Protein AF-A0A7S4L0L4-F1 (afdb_monomer_lite)

Organism: NCBI:txid180227

InterPro domains:
  IPR001736 Phospholipase D/Transphosphatidylase [PS50035] (100-127)
  IPR001736 Phospholipase D/Transphosphatidylase [SM00155] (100-127)
  IPR015679 Phospholipase D family [PTHR18896] (2-256)
  IPR025202 Cardiolipin synthase-like, phospholipase D-like domain [PF13091] (23-150)

Secondary structure (DSSP, 8-state):
---HHHHHHHHHHHHHHHT----EEEE--SS-SS-TTSHHHHHHHHHHHHHHTSSTTSHHHHHHHHHHHTT-TT--GGGTEEEEEEEEEEE-TTS-EEEEE------EEEETTTEEEEES--SSHHHHSSSSS---EEEEE-SSEEEEEETTEEEEEEHHHHHHHHHHHHHHHT--TT-HHHHHHTTSSSSHHHHHHHHHHHHHHHHHTTTS-HHHHHT--TT-S----S-----GGGTTTGGG--SSEEE--TTTTTTS-SS------------

pLDDT: mean 85.76, std 19.59, range [22.39, 98.69]

Sequence (275 aa):
ENRVAETIVKRVLKAIERKEVFRVYIVLPQHPEGDPYEKPLKLIQHYQFRTLCRGPHSLISKIEKACLASGDPEIKAENYIQLLSLRNWGLLANGSVLVEQIYVHSKMMIIDDTVAIVGSANINDRSLLGDRDSEIAAFIKDDEMVQSVMNSEFYLAGRRIRNLRMQLWEEHLGIHPHDHLLKQIITDPASSETWEYFQYIVQNNEKCYENFKLEDTVVVGYEGYPKLDGKWAPDVGKYEKLAGVVGHLVSYPRGFLEQEDLDRGSLTVITEVFV

Radius of gyration: 21.16 Å; chains: 1; bounding box: 52×56×62 Å

Structure (mmCIF, N/CA/C/O backbone):
data_AF-A0A7S4L0L4-F1
#
_entry.id   AF-A0A7S4L0L4-F1
#
loop_
_atom_site.group_PDB
_atom_site.id
_atom_site.type_symbol
_atom_site.label_atom_id
_atom_site.label_alt_id
_atom_site.label_comp_id
_atom_site.label_asym_id
_atom_site.label_entity_id
_atom_site.label_seq_id
_atom_site.pdbx_PDB_ins_code
_atom_site.Cartn_x
_atom_site.Cartn_y
_atom_site.Cartn_z
_atom_site.occupancy
_atom_site.B_iso_or_equiv
_atom_site.auth_seq_id
_atom_site.auth_comp_id
_atom_site.auth_asym_id
_atom_site.auth_atom_id
_atom_site.pdbx_PDB_model_num
ATOM 1 N N . GLU A 1 1 ? -10.222 17.959 -5.820 1.00 88.88 1 GLU A N 1
ATOM 2 C CA . GLU A 1 1 ? -11.567 18.185 -5.238 1.00 88.88 1 GLU A CA 1
ATOM 3 C C . GLU A 1 1 ? -12.075 16.966 -4.482 1.00 88.88 1 GLU A C 1
ATOM 5 O O . GLU A 1 1 ? -12.642 17.116 -3.401 1.00 88.88 1 GLU A O 1
ATOM 10 N N . ASN A 1 2 ? -11.833 15.760 -5.006 1.00 93.56 2 ASN A N 1
ATOM 11 C CA . ASN A 1 2 ? -12.090 14.519 -4.290 1.00 93.56 2 ASN A CA 1
ATOM 12 C C . ASN A 1 2 ? -11.431 14.528 -2.898 1.00 93.56 2 ASN A C 1
ATOM 14 O O . ASN A 1 2 ? -10.390 15.150 -2.668 1.00 93.56 2 ASN A O 1
ATOM 18 N N . ARG A 1 3 ? -12.052 13.811 -1.960 1.00 95.44 3 ARG A N 1
ATOM 19 C CA . ARG A 1 3 ? -11.707 13.863 -0.533 1.00 95.44 3 ARG A CA 1
ATOM 20 C C . ARG A 1 3 ? -11.089 12.569 -0.016 1.00 95.44 3 ARG A C 1
ATOM 22 O O . ARG A 1 3 ? -11.043 12.366 1.197 1.00 95.44 3 ARG A O 1
ATOM 29 N N . VAL A 1 4 ? -10.636 11.678 -0.900 1.00 95.75 4 VAL A N 1
ATOM 30 C CA . VAL A 1 4 ? -10.135 10.354 -0.496 1.00 95.75 4 VAL A CA 1
ATOM 31 C C . VAL A 1 4 ? -8.895 10.496 0.387 1.00 95.75 4 VAL A C 1
ATOM 33 O O . VAL A 1 4 ? -8.909 10.058 1.536 1.00 95.75 4 VAL A O 1
ATOM 36 N N . ALA A 1 5 ? -7.868 11.210 -0.087 1.00 94.81 5 ALA A N 1
ATOM 37 C CA . ALA A 1 5 ? -6.653 11.459 0.695 1.00 94.81 5 ALA A CA 1
ATOM 38 C C . ALA A 1 5 ? -6.940 12.236 1.996 1.00 94.81 5 ALA A C 1
ATOM 40 O O . ALA A 1 5 ? -6.391 11.915 3.047 1.00 94.81 5 ALA A O 1
ATOM 41 N N . GLU A 1 6 ? -7.844 13.223 1.955 1.00 95.06 6 GLU A N 1
ATOM 42 C CA . GLU A 1 6 ? -8.276 13.967 3.148 1.00 95.06 6 GLU A CA 1
ATOM 43 C C . GLU A 1 6 ? -8.925 13.038 4.189 1.00 95.06 6 GLU A C 1
ATOM 45 O O . GLU A 1 6 ? -8.676 13.174 5.387 1.00 95.06 6 GLU A O 1
ATOM 50 N N . THR A 1 7 ? -9.738 12.080 3.741 1.00 97.62 7 THR A N 1
ATOM 51 C CA . THR A 1 7 ? -10.445 11.127 4.607 1.00 97.62 7 THR A CA 1
ATOM 52 C C . THR A 1 7 ? -9.480 10.130 5.244 1.00 97.62 7 THR A C 1
ATOM 54 O O . THR A 1 7 ? -9.586 9.882 6.446 1.00 97.62 7 THR A O 1
ATOM 57 N N . ILE A 1 8 ? -8.493 9.634 4.487 1.00 97.62 8 ILE A N 1
ATOM 58 C CA . ILE A 1 8 ? -7.414 8.789 5.024 1.00 97.62 8 ILE A CA 1
ATOM 59 C C . ILE A 1 8 ? -6.662 9.543 6.126 1.00 97.62 8 ILE A C 1
ATOM 61 O O . ILE A 1 8 ? -6.551 9.033 7.240 1.00 97.62 8 ILE A O 1
ATOM 65 N N . VAL A 1 9 ? -6.232 10.786 5.863 1.00 97.94 9 VAL A N 1
ATOM 66 C CA . VAL A 1 9 ? -5.554 11.621 6.872 1.00 97.94 9 VAL A CA 1
ATOM 67 C C . VAL A 1 9 ? -6.414 11.762 8.125 1.00 97.94 9 VAL A C 1
ATOM 69 O O . VAL A 1 9 ? -5.936 11.489 9.220 1.00 97.94 9 VAL A O 1
ATOM 72 N N . LYS A 1 10 ? -7.692 12.137 7.987 1.00 98.19 10 LYS A N 1
ATOM 73 C CA . LYS A 1 10 ? -8.599 12.292 9.137 1.00 98.19 10 LYS A CA 1
ATOM 74 C C . LYS A 1 10 ? -8.728 11.011 9.957 1.00 98.19 10 LYS A C 1
ATOM 76 O O . LYS A 1 10 ? -8.744 11.079 11.185 1.00 98.19 10 LYS A O 1
ATOM 81 N N . ARG A 1 11 ? -8.821 9.851 9.301 1.00 98.50 11 ARG A N 1
ATOM 82 C CA . ARG A 1 11 ? -8.937 8.563 9.993 1.00 98.50 11 ARG A CA 1
ATOM 83 C C . ARG A 1 11 ? -7.657 8.198 10.745 1.00 98.50 11 ARG A C 1
ATOM 85 O O . ARG A 1 11 ? -7.769 7.721 11.876 1.00 98.50 11 ARG A O 1
ATOM 92 N N . VAL A 1 12 ? -6.488 8.450 10.152 1.00 98.44 12 VAL A N 1
ATOM 93 C CA . VAL A 1 12 ? -5.187 8.251 10.810 1.00 98.44 12 VAL A CA 1
ATOM 94 C C . VAL A 1 12 ? -5.026 9.208 11.990 1.00 98.44 12 VAL A C 1
ATOM 96 O O . VAL A 1 12 ? -4.659 8.770 13.073 1.00 98.44 12 VAL A O 1
ATOM 99 N N . LEU A 1 13 ? -5.384 10.487 11.837 1.00 98.06 13 LEU A N 1
ATOM 100 C CA . LEU A 1 13 ? -5.282 11.461 12.931 1.00 98.06 13 LEU A CA 1
ATOM 101 C C . LEU A 1 13 ? -6.147 11.059 14.128 1.00 98.06 13 LEU A C 1
ATOM 103 O O . LEU A 1 13 ? -5.711 11.163 15.269 1.00 98.06 13 LEU A O 1
ATOM 107 N N . LYS A 1 14 ? -7.347 10.533 13.864 1.00 98.38 14 LYS A N 1
ATOM 108 C CA . LYS A 1 14 ? -8.223 9.978 14.899 1.00 98.38 14 LYS A CA 1
ATOM 109 C C . LYS A 1 14 ? -7.607 8.759 15.594 1.00 98.38 14 LYS A C 1
ATOM 111 O O . LYS A 1 14 ? -7.812 8.590 16.790 1.00 98.38 14 LYS A O 1
ATOM 116 N N . ALA A 1 15 ? -6.874 7.913 14.867 1.00 98.12 15 ALA A N 1
ATOM 117 C CA . ALA A 1 15 ? -6.160 6.787 15.469 1.00 98.12 15 ALA A CA 1
ATOM 118 C C . ALA A 1 15 ? -5.015 7.270 16.371 1.00 98.12 15 ALA A C 1
ATOM 120 O O . ALA A 1 15 ? -4.908 6.803 17.499 1.00 98.12 15 ALA A O 1
ATOM 121 N N . ILE A 1 16 ? -4.240 8.262 15.913 1.00 97.75 16 ILE A N 1
ATOM 122 C CA . ILE A 1 16 ? -3.170 8.905 16.692 1.00 97.75 16 ILE A CA 1
ATOM 123 C C . ILE A 1 16 ? -3.721 9.500 17.991 1.00 97.75 16 ILE A C 1
ATOM 125 O O . ILE A 1 16 ? -3.216 9.196 19.068 1.00 97.75 16 ILE A O 1
ATOM 129 N N . GLU A 1 17 ? -4.782 10.308 17.903 1.00 96.38 17 GLU A N 1
ATOM 130 C CA . GLU A 1 17 ? -5.417 10.954 19.062 1.00 96.38 17 GLU A CA 1
ATOM 131 C C . GLU A 1 17 ? -5.868 9.933 20.115 1.00 96.38 17 GLU A C 1
ATOM 133 O O . GLU A 1 17 ? -5.761 10.169 21.317 1.00 96.38 17 GLU A O 1
ATOM 138 N N . ARG A 1 18 ? -6.357 8.779 19.659 1.00 96.50 18 ARG A N 1
ATOM 139 C CA . ARG A 1 18 ? -6.893 7.721 20.519 1.00 96.50 18 ARG A CA 1
ATOM 140 C C . ARG A 1 18 ? -5.876 6.650 20.894 1.00 96.50 18 ARG A C 1
ATOM 142 O O . ARG A 1 18 ? -6.238 5.730 21.621 1.00 96.50 18 ARG A O 1
ATOM 149 N N . LYS A 1 19 ? -4.643 6.749 20.391 1.00 94.94 19 LYS A N 1
ATOM 150 C CA . LYS A 1 19 ? -3.614 5.704 20.494 1.00 94.94 19 LYS A CA 1
ATOM 151 C C . LYS A 1 19 ? -4.138 4.322 20.056 1.00 94.94 19 LYS A C 1
ATOM 153 O O . LYS A 1 19 ? -3.834 3.304 20.669 1.00 94.94 19 LYS A O 1
ATOM 158 N N . GLU A 1 20 ? -4.963 4.302 19.008 1.00 95.69 20 GLU A N 1
ATOM 159 C CA . GLU A 1 20 ? -5.509 3.078 18.412 1.00 95.69 20 GLU A CA 1
ATOM 160 C C . GLU A 1 20 ? -4.520 2.499 17.393 1.00 95.69 20 GLU A C 1
ATOM 162 O O . GLU A 1 20 ? -3.948 3.235 16.584 1.00 95.69 20 GLU A O 1
ATOM 167 N N . VAL A 1 21 ? -4.390 1.170 17.354 1.00 97.50 21 VAL A N 1
ATOM 168 C CA . VAL A 1 21 ? -3.693 0.498 16.252 1.00 97.50 21 VAL A CA 1
ATOM 169 C C . VAL A 1 21 ? -4.532 0.642 14.984 1.00 97.50 21 VAL A C 1
ATOM 171 O O . VAL A 1 21 ? -5.658 0.155 14.899 1.00 97.50 21 VAL A O 1
ATOM 174 N N . PHE A 1 22 ? -3.981 1.337 13.993 1.00 98.00 22 PHE A N 1
ATOM 175 C CA . PHE A 1 22 ? -4.610 1.538 12.695 1.00 98.00 22 PHE A CA 1
ATOM 176 C C . PHE A 1 22 ? -3.542 1.517 11.608 1.00 98.00 22 PHE A C 1
ATOM 178 O O . PHE A 1 22 ? -2.565 2.260 11.685 1.00 98.00 22 PHE A O 1
ATOM 185 N N . ARG A 1 23 ? -3.729 0.661 10.603 1.00 98.06 23 ARG A N 1
ATOM 186 C CA . ARG A 1 23 ? -2.742 0.396 9.556 1.00 98.06 23 ARG A CA 1
ATOM 187 C C . ARG A 1 23 ? -3.317 0.742 8.189 1.00 98.06 23 ARG A C 1
ATOM 189 O O . ARG A 1 23 ? -4.425 0.334 7.852 1.00 98.06 23 ARG A O 1
ATOM 196 N N . VAL A 1 24 ? -2.552 1.479 7.392 1.00 98.56 24 VAL A N 1
ATOM 197 C CA . VAL A 1 24 ? -2.888 1.831 6.011 1.00 98.56 24 VAL A CA 1
ATOM 198 C C . VAL A 1 24 ? -1.765 1.357 5.096 1.00 98.56 24 VAL A C 1
ATOM 200 O O . VAL A 1 24 ? -0.628 1.815 5.203 1.00 98.56 24 VAL A O 1
ATOM 203 N N . TYR A 1 25 ? -2.100 0.469 4.167 1.00 98.50 25 TYR A N 1
ATOM 204 C CA . TYR A 1 25 ? -1.199 -0.002 3.120 1.00 98.50 25 TYR A CA 1
ATOM 205 C C . TYR A 1 25 ? -1.625 0.631 1.796 1.00 98.50 25 TYR A C 1
ATOM 207 O O . TYR A 1 25 ? -2.750 0.421 1.344 1.00 98.50 25 TYR A O 1
ATOM 215 N N . ILE A 1 26 ? -0.747 1.420 1.179 1.00 98.31 26 ILE A N 1
ATOM 216 C CA . ILE A 1 26 ? -0.987 2.026 -0.134 1.00 98.31 26 ILE A CA 1
ATOM 217 C C . ILE A 1 26 ? 0.023 1.439 -1.111 1.00 98.31 26 ILE A C 1
ATOM 219 O O . ILE A 1 26 ? 1.212 1.705 -0.978 1.00 98.31 26 ILE A O 1
ATOM 223 N N . VAL A 1 27 ? -0.448 0.669 -2.092 1.00 98.25 27 VAL A N 1
ATOM 224 C CA . VAL A 1 27 ? 0.387 0.104 -3.160 1.00 98.25 27 VAL A CA 1
ATOM 225 C C . VAL A 1 27 ? 0.113 0.867 -4.455 1.00 98.25 27 VAL A C 1
ATOM 227 O O . VAL A 1 27 ? -1.033 0.961 -4.889 1.00 98.25 27 VAL A O 1
ATOM 230 N N . LEU A 1 28 ? 1.156 1.443 -5.047 1.00 96.12 28 LEU A N 1
ATOM 231 C CA . LEU A 1 28 ? 1.089 2.302 -6.233 1.00 96.12 28 LEU A CA 1
ATOM 232 C C . LEU A 1 28 ? 2.154 1.884 -7.252 1.00 96.12 28 LEU A C 1
ATOM 234 O O . LEU A 1 28 ? 3.183 1.331 -6.851 1.00 96.12 28 LEU A O 1
ATOM 238 N N . PRO A 1 29 ? 1.973 2.183 -8.551 1.00 93.44 29 PRO A N 1
ATOM 239 C CA . PRO A 1 29 ? 3.064 2.025 -9.505 1.00 93.44 29 PRO A CA 1
ATOM 240 C C . PRO A 1 29 ? 4.227 2.957 -9.124 1.00 93.44 29 PRO A C 1
ATOM 242 O O . PRO A 1 29 ? 4.005 4.035 -8.559 1.00 93.44 29 PRO A O 1
ATOM 245 N N . GLN A 1 30 ? 5.466 2.550 -9.418 1.00 87.94 30 GLN A N 1
ATOM 246 C CA . GLN A 1 30 ? 6.654 3.353 -9.077 1.00 87.94 30 GLN A CA 1
ATOM 247 C C . GLN A 1 30 ? 6.680 4.669 -9.864 1.00 87.94 30 GLN A C 1
ATOM 249 O O . GLN A 1 30 ? 7.082 5.707 -9.339 1.00 87.94 30 GLN A O 1
ATOM 254 N N . HIS A 1 31 ? 6.197 4.619 -11.104 1.00 86.38 31 HIS A N 1
ATOM 255 C CA . HIS A 1 31 ? 5.901 5.768 -11.949 1.00 86.38 31 HIS A CA 1
ATOM 256 C C . HIS A 1 31 ? 4.687 5.456 -12.845 1.00 86.38 31 HIS A C 1
ATOM 258 O O . HIS A 1 31 ? 4.366 4.280 -13.038 1.00 86.38 31 HIS A O 1
ATOM 264 N N . PRO A 1 32 ? 3.993 6.470 -13.395 1.00 85.81 32 PRO A N 1
ATOM 265 C CA . PRO A 1 32 ? 2.912 6.257 -14.358 1.00 85.81 32 PRO A CA 1
ATOM 266 C C . PRO A 1 32 ? 3.368 5.454 -15.583 1.00 85.81 32 PRO A C 1
ATOM 268 O O . PRO A 1 32 ? 4.553 5.438 -15.902 1.00 85.81 32 PRO A O 1
ATOM 271 N N . GLU A 1 33 ? 2.426 4.814 -16.274 1.00 80.12 33 GLU A N 1
ATOM 272 C CA . GLU A 1 33 ? 2.701 4.083 -17.514 1.00 80.12 33 GLU A CA 1
ATOM 273 C C . GLU A 1 33 ? 3.257 5.023 -18.595 1.00 80.12 33 GLU A C 1
ATOM 275 O O . GLU A 1 33 ? 2.747 6.132 -18.771 1.00 80.12 33 GLU A O 1
ATOM 280 N N . GLY A 1 34 ? 4.286 4.562 -19.310 1.00 79.19 34 GLY A N 1
ATOM 281 C CA . GLY A 1 34 ? 5.033 5.329 -20.311 1.00 79.19 34 GLY A CA 1
ATOM 282 C C . GLY A 1 34 ? 6.360 5.881 -19.780 1.00 79.19 34 GLY A C 1
ATOM 283 O O . GLY A 1 34 ? 6.791 5.527 -18.683 1.00 79.19 34 GLY A O 1
ATOM 284 N N . ASP A 1 35 ? 7.019 6.730 -20.574 1.00 76.38 35 ASP A N 1
ATOM 285 C CA . ASP A 1 35 ? 8.291 7.358 -20.202 1.00 76.38 35 ASP A CA 1
ATOM 286 C C . ASP A 1 35 ? 8.056 8.474 -19.152 1.00 76.38 35 ASP A C 1
ATOM 288 O O . ASP A 1 35 ? 7.535 9.545 -19.478 1.00 76.38 35 ASP A O 1
ATOM 292 N N . PRO A 1 36 ? 8.441 8.281 -17.875 1.00 72.81 36 PRO A N 1
ATOM 293 C CA . PRO A 1 36 ? 8.207 9.236 -16.799 1.00 72.81 36 PRO A CA 1
ATOM 294 C C . PRO A 1 36 ? 8.954 10.566 -16.963 1.00 72.81 36 PRO A C 1
ATOM 296 O O . PRO A 1 36 ? 8.688 11.491 -16.186 1.00 72.81 36 PRO A O 1
ATOM 299 N N . TYR A 1 37 ? 9.859 10.696 -17.937 1.00 77.69 37 TYR A N 1
ATOM 300 C CA . TYR A 1 37 ? 10.493 11.965 -18.283 1.00 77.69 37 TYR A CA 1
ATOM 301 C C . TYR A 1 37 ? 9.658 12.803 -19.264 1.00 77.69 37 TYR A C 1
ATOM 303 O O . TYR A 1 37 ? 9.909 14.008 -19.403 1.00 77.69 37 TYR A O 1
ATOM 311 N N . GLU A 1 38 ? 8.627 12.231 -19.890 1.00 79.06 38 GLU A N 1
ATOM 312 C CA . GLU A 1 38 ? 7.709 12.970 -20.752 1.00 79.06 38 GLU A CA 1
ATOM 313 C C . GLU A 1 38 ? 6.836 13.956 -19.966 1.00 79.06 38 GLU A C 1
ATOM 315 O O . GLU A 1 38 ? 6.392 13.711 -18.840 1.00 79.06 38 GLU A O 1
ATOM 320 N N . LYS A 1 39 ? 6.530 15.099 -20.592 1.00 80.69 39 LYS A N 1
ATOM 321 C CA . LYS A 1 39 ? 5.799 16.205 -19.948 1.00 80.69 39 LYS A CA 1
ATOM 322 C C . LYS A 1 39 ? 4.452 15.792 -19.327 1.00 80.69 39 LYS A C 1
ATOM 324 O O . LYS A 1 39 ? 4.213 16.181 -18.182 1.00 80.69 39 LYS A O 1
ATOM 329 N N . PRO A 1 40 ? 3.565 15.033 -20.006 1.00 83.94 40 PRO A N 1
ATOM 330 C CA . PRO A 1 40 ? 2.279 14.656 -19.415 1.00 83.94 40 PRO A CA 1
ATOM 331 C C . PRO A 1 40 ? 2.453 13.781 -18.167 1.00 83.94 40 PRO A C 1
ATOM 333 O O . PRO A 1 40 ? 1.708 13.917 -17.196 1.00 83.94 40 PRO A O 1
ATOM 336 N N . LEU A 1 41 ? 3.475 12.924 -18.166 1.00 83.94 41 LEU A N 1
ATOM 337 C CA . LEU A 1 41 ? 3.757 11.983 -17.086 1.00 83.94 41 LEU A CA 1
ATOM 338 C C . LEU A 1 41 ? 4.442 12.684 -15.910 1.00 83.94 41 LEU A C 1
ATOM 340 O O . LEU A 1 41 ? 4.132 12.370 -14.759 1.00 83.94 41 LEU A O 1
ATOM 344 N N . LYS A 1 42 ? 5.277 13.703 -16.159 1.00 83.56 42 LYS A N 1
ATOM 345 C CA . LYS A 1 42 ? 5.776 14.612 -15.110 1.00 83.56 42 LYS A CA 1
ATOM 346 C C . LYS A 1 42 ? 4.631 15.318 -14.376 1.00 83.56 42 LYS A C 1
ATOM 348 O O . LYS A 1 42 ? 4.660 15.388 -13.150 1.00 83.56 42 LYS A O 1
ATOM 353 N N . LEU A 1 43 ? 3.585 15.758 -15.083 1.00 88.12 43 LEU A N 1
ATOM 354 C CA . LEU A 1 43 ? 2.428 16.407 -14.453 1.00 88.12 43 LEU A CA 1
ATOM 355 C C . LEU A 1 43 ? 1.600 15.437 -13.590 1.00 88.12 43 LEU A C 1
ATOM 357 O O . LEU A 1 43 ? 1.168 15.793 -12.492 1.00 88.12 43 LEU A O 1
ATOM 361 N N . ILE A 1 44 ? 1.397 14.195 -14.042 1.00 88.62 44 ILE A N 1
ATOM 362 C CA . ILE A 1 44 ? 0.738 13.160 -13.224 1.00 88.62 44 ILE A CA 1
ATOM 363 C C . ILE A 1 44 ? 1.557 12.905 -11.952 1.00 88.62 44 ILE A C 1
ATOM 365 O O . ILE A 1 44 ? 1.010 12.923 -10.845 1.00 88.62 44 ILE A O 1
ATOM 369 N N . GLN A 1 45 ? 2.875 12.751 -12.098 1.00 87.56 45 GLN A N 1
ATOM 370 C CA . GLN A 1 45 ? 3.792 12.579 -10.973 1.00 87.56 45 GLN A CA 1
ATOM 371 C C . GLN A 1 45 ? 3.780 13.781 -10.023 1.00 87.56 45 GLN A C 1
ATOM 373 O O . GLN A 1 45 ? 3.765 13.577 -8.811 1.00 87.56 45 GLN A O 1
ATOM 378 N N . HIS A 1 46 ? 3.707 15.018 -10.532 1.00 90.06 46 HIS A N 1
ATOM 379 C CA . HIS A 1 46 ? 3.565 16.221 -9.707 1.00 90.06 46 HIS A CA 1
ATOM 380 C C . HIS A 1 46 ? 2.386 16.088 -8.737 1.00 90.06 46 HIS A C 1
ATOM 382 O O . HIS A 1 46 ? 2.557 16.229 -7.523 1.00 90.06 46 HIS A O 1
ATOM 388 N N . TYR A 1 47 ? 1.191 15.779 -9.249 1.00 92.56 47 TYR A N 1
ATOM 389 C CA . TYR A 1 47 ? -0.004 15.653 -8.413 1.00 92.56 47 TYR A CA 1
ATOM 390 C C . TYR A 1 47 ? 0.046 14.434 -7.488 1.00 92.56 47 TYR A C 1
ATOM 392 O O . TYR A 1 47 ? -0.392 14.532 -6.337 1.00 92.56 47 TYR A O 1
ATOM 400 N N . GLN A 1 48 ? 0.610 13.314 -7.946 1.00 92.38 48 GLN A N 1
ATOM 401 C CA . GLN A 1 48 ? 0.802 12.116 -7.129 1.00 92.38 48 GLN A CA 1
ATOM 402 C C . GLN A 1 48 ? 1.725 12.407 -5.938 1.00 92.38 48 GLN A C 1
ATOM 404 O O . GLN A 1 48 ? 1.333 12.207 -4.785 1.00 92.38 48 GLN A O 1
ATOM 409 N N . PHE A 1 49 ? 2.905 12.984 -6.182 1.00 92.31 49 PHE A N 1
ATOM 410 C CA . PHE A 1 49 ? 3.834 13.357 -5.121 1.00 92.31 49 PHE A CA 1
ATOM 411 C C . PHE A 1 49 ? 3.259 14.431 -4.200 1.00 92.31 49 PHE A C 1
ATOM 413 O O . PHE A 1 49 ? 3.346 14.281 -2.984 1.00 92.31 49 PHE A O 1
ATOM 420 N N . ARG A 1 50 ? 2.617 15.474 -4.739 1.00 93.56 50 ARG A N 1
ATOM 421 C CA . ARG A 1 50 ? 1.975 16.532 -3.939 1.00 93.56 50 ARG A CA 1
ATOM 422 C C . ARG A 1 50 ? 0.882 15.989 -3.017 1.00 93.56 50 ARG A C 1
ATOM 424 O O . ARG A 1 50 ? 0.706 16.482 -1.904 1.00 93.56 50 ARG A O 1
ATOM 431 N N . THR A 1 51 ? 0.146 14.975 -3.468 1.00 94.56 51 THR A N 1
ATOM 432 C CA . THR A 1 51 ? -0.895 14.323 -2.664 1.00 94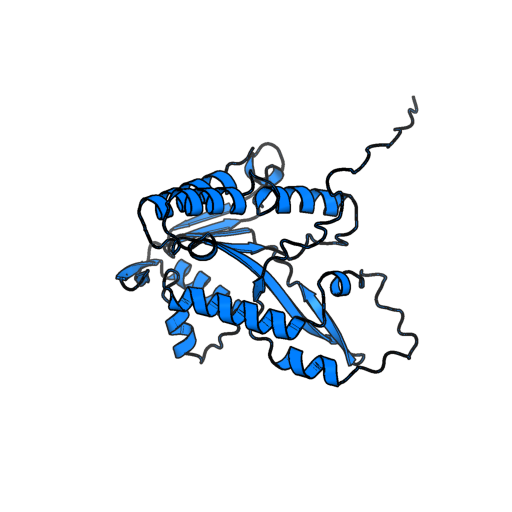.56 51 THR A CA 1
ATOM 433 C C . THR A 1 51 ? -0.284 13.458 -1.568 1.00 94.56 51 THR A C 1
ATOM 435 O O . THR A 1 51 ? -0.743 13.509 -0.428 1.00 94.56 51 THR A O 1
ATOM 438 N N . LEU A 1 52 ? 0.754 12.683 -1.889 1.00 94.06 52 LEU A N 1
ATOM 439 C CA . LEU A 1 52 ? 1.308 11.673 -0.989 1.00 94.06 52 LEU A CA 1
ATOM 440 C C . LEU A 1 52 ? 2.349 12.238 -0.023 1.00 94.06 52 LEU A C 1
ATOM 442 O O . LEU A 1 52 ? 2.167 12.109 1.183 1.00 94.06 52 LEU A O 1
ATOM 446 N N . CYS A 1 53 ? 3.420 12.861 -0.523 1.00 91.12 53 CYS A N 1
ATOM 447 C CA . CYS A 1 53 ? 4.623 13.118 0.279 1.00 91.12 53 CYS A CA 1
ATOM 448 C C . CYS A 1 53 ? 5.362 14.445 0.030 1.00 91.12 53 CYS A C 1
ATOM 450 O O . CYS A 1 53 ? 6.302 14.733 0.763 1.00 91.12 53 CYS A O 1
ATOM 452 N N . ARG A 1 54 ? 4.989 15.259 -0.968 1.00 90.69 54 ARG A N 1
ATOM 453 C CA . ARG A 1 54 ? 5.663 1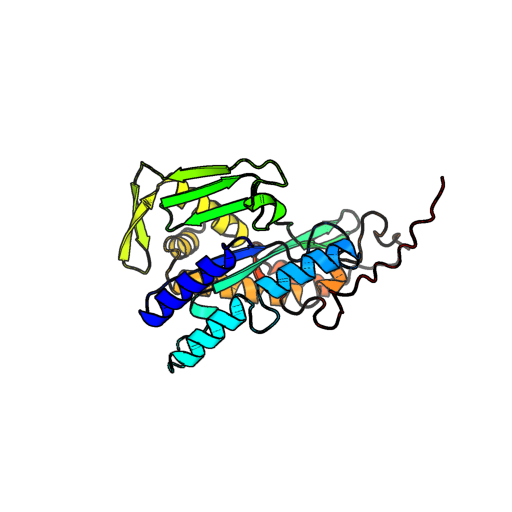6.535 -1.269 1.00 90.69 54 ARG A CA 1
ATOM 454 C C . ARG A 1 54 ? 4.838 17.738 -0.839 1.00 90.69 54 ARG A C 1
ATOM 456 O O . ARG A 1 54 ? 3.718 17.954 -1.298 1.00 90.69 54 ARG A O 1
ATOM 463 N N . GLY A 1 55 ? 5.452 18.565 -0.002 1.00 91.69 55 GLY A N 1
ATOM 464 C CA . GLY A 1 55 ? 4.871 19.801 0.503 1.00 91.69 55 GLY A CA 1
ATOM 465 C C . GLY A 1 55 ? 3.998 19.612 1.751 1.00 91.69 55 GLY A C 1
ATOM 466 O O . GLY A 1 55 ? 3.543 18.509 2.060 1.00 91.69 55 GLY A O 1
ATOM 467 N N . PRO A 1 56 ? 3.708 20.713 2.465 1.00 94.06 56 PRO A N 1
ATOM 468 C CA . PRO A 1 56 ? 3.124 20.685 3.811 1.00 94.06 56 PRO A CA 1
ATOM 469 C C . PRO A 1 56 ? 1.672 20.189 3.857 1.00 94.06 56 PRO A C 1
ATOM 471 O O . PRO A 1 56 ? 1.137 19.910 4.928 1.00 94.06 56 PRO A O 1
ATOM 474 N N . HIS A 1 57 ? 1.009 20.109 2.702 1.00 92.94 57 HIS A N 1
ATOM 475 C CA . HIS A 1 57 ? -0.373 19.649 2.588 1.00 92.94 57 HIS A CA 1
ATOM 476 C C . HIS A 1 57 ? -0.500 18.191 2.142 1.00 92.94 57 HIS A C 1
ATOM 478 O O . HIS A 1 57 ? -1.636 17.707 2.041 1.00 92.94 57 HIS A O 1
ATOM 484 N N . SER A 1 58 ? 0.627 17.522 1.891 1.00 95.38 58 SER A N 1
ATOM 485 C CA . SER A 1 58 ? 0.658 16.111 1.532 1.00 95.38 58 SER A CA 1
ATOM 486 C C . SER A 1 58 ? 0.123 15.237 2.666 1.00 95.38 58 SER A C 1
ATOM 488 O O . SER A 1 58 ? 0.070 15.646 3.832 1.00 95.38 58 SER A O 1
ATOM 490 N N . LEU A 1 59 ? -0.313 14.034 2.310 1.00 95.88 59 LEU A N 1
ATOM 491 C CA . LEU A 1 59 ? -0.831 13.046 3.242 1.00 95.88 59 LEU A CA 1
ATOM 492 C C . LEU A 1 59 ? 0.193 12.744 4.344 1.00 95.88 59 LEU A C 1
ATOM 494 O O . LEU A 1 59 ? -0.148 12.840 5.523 1.00 95.88 59 LEU A O 1
ATOM 498 N N . ILE A 1 60 ? 1.441 12.448 3.967 1.00 96.56 60 ILE A N 1
ATOM 499 C CA . ILE A 1 60 ? 2.516 12.110 4.906 1.00 96.56 60 ILE A CA 1
ATOM 500 C C . ILE A 1 60 ? 2.843 13.303 5.806 1.00 96.56 60 ILE A C 1
ATOM 502 O O . ILE A 1 60 ? 2.794 13.154 7.023 1.00 96.56 60 ILE A O 1
ATOM 506 N N . SER A 1 61 ? 3.041 14.506 5.253 1.00 96.94 61 SER A N 1
ATOM 507 C CA . SER A 1 61 ? 3.381 15.684 6.069 1.00 96.94 61 SER A CA 1
ATOM 508 C C . SER A 1 61 ? 2.290 16.046 7.084 1.00 96.94 61 SER A C 1
ATOM 510 O O . SER A 1 61 ? 2.588 16.506 8.186 1.00 96.94 61 SER A O 1
ATOM 512 N N . LYS A 1 62 ? 1.010 15.834 6.747 1.00 98.06 62 LYS A N 1
ATOM 513 C CA . LYS A 1 62 ? -0.100 16.046 7.691 1.00 98.06 62 LYS A CA 1
ATOM 514 C C . LYS A 1 62 ? -0.093 15.027 8.831 1.00 98.06 62 LYS A C 1
ATOM 516 O O . LYS A 1 62 ? -0.363 15.414 9.967 1.00 98.06 62 LYS A O 1
ATOM 521 N N . ILE A 1 63 ? 0.202 13.761 8.534 1.00 98.00 63 ILE A N 1
ATOM 522 C CA . ILE A 1 63 ? 0.307 12.699 9.542 1.00 98.00 63 ILE A CA 1
ATOM 523 C C . ILE A 1 63 ? 1.524 12.951 10.438 1.00 98.00 63 ILE A C 1
ATOM 525 O O . ILE A 1 63 ? 1.365 13.008 11.651 1.00 98.00 63 ILE A O 1
ATOM 529 N N . GLU A 1 64 ? 2.700 13.219 9.865 1.00 97.56 64 GLU A N 1
ATOM 530 C CA . GLU A 1 64 ? 3.928 13.542 10.610 1.00 97.56 64 GLU A CA 1
ATOM 531 C C . GLU A 1 64 ? 3.734 14.737 11.551 1.00 97.56 64 GLU A C 1
ATOM 533 O O . GLU A 1 64 ? 4.142 14.696 12.712 1.00 97.56 64 GLU A O 1
ATOM 538 N N . LYS A 1 65 ? 3.042 15.789 11.091 1.00 97.50 65 LYS A N 1
ATOM 539 C CA . LYS A 1 65 ? 2.714 16.945 11.935 1.00 97.50 65 LYS A CA 1
ATOM 540 C C . LYS A 1 65 ? 1.823 16.565 13.122 1.00 97.50 65 LYS A C 1
ATOM 542 O O . LYS A 1 65 ? 2.014 17.104 14.209 1.00 97.50 65 LYS A O 1
ATOM 547 N N . ALA A 1 66 ? 0.851 15.676 12.926 1.00 97.06 66 ALA A N 1
ATOM 548 C CA . ALA A 1 66 ? -0.024 15.207 13.998 1.00 97.06 66 ALA A CA 1
ATOM 549 C C . ALA A 1 66 ? 0.716 14.294 14.988 1.00 97.06 66 ALA A C 1
ATOM 551 O O . ALA A 1 66 ? 0.545 14.446 16.194 1.00 97.06 66 ALA A O 1
ATOM 552 N N . CYS A 1 67 ? 1.582 13.410 14.485 1.00 97.12 67 CYS A N 1
ATOM 553 C CA . CYS A 1 67 ? 2.501 12.609 15.290 1.00 97.12 67 CYS A CA 1
ATOM 554 C C . CYS A 1 67 ? 3.376 13.509 16.174 1.00 97.12 67 CYS A C 1
ATOM 556 O O . CYS A 1 67 ? 3.381 13.351 17.391 1.00 97.12 67 CYS A O 1
ATOM 558 N N . LEU A 1 68 ? 4.013 14.536 15.598 1.00 96.31 68 LEU A N 1
ATOM 559 C CA . LEU A 1 68 ? 4.819 15.499 16.355 1.00 96.31 68 LEU A CA 1
ATOM 560 C C . LEU A 1 68 ? 3.990 16.260 17.403 1.00 96.31 68 LEU A C 1
ATOM 562 O O . LEU A 1 68 ? 4.439 16.454 18.529 1.00 96.31 68 LEU A O 1
ATOM 566 N N . ALA A 1 69 ? 2.768 16.668 17.050 1.00 96.56 69 ALA A N 1
ATOM 567 C CA . ALA A 1 69 ? 1.864 17.369 17.960 1.00 96.56 69 ALA A CA 1
ATOM 568 C C . ALA A 1 69 ? 1.359 16.495 19.122 1.00 96.56 69 ALA A C 1
ATOM 570 O O . ALA A 1 69 ? 0.924 17.043 20.132 1.00 96.56 69 ALA A O 1
ATOM 571 N N . SER A 1 70 ? 1.429 15.163 19.006 1.00 95.44 70 SER A N 1
ATOM 572 C CA . SER A 1 70 ? 1.080 14.249 20.101 1.00 95.44 70 SER A CA 1
ATOM 573 C C . SER A 1 70 ? 2.064 14.320 21.278 1.00 95.44 70 SER A C 1
ATOM 575 O O . SER A 1 70 ? 1.702 13.959 22.395 1.00 95.44 70 SER A O 1
ATOM 577 N N . GLY A 1 71 ? 3.296 14.793 21.038 1.00 94.56 71 GLY A N 1
ATOM 578 C CA . GLY A 1 71 ? 4.369 14.854 22.035 1.00 94.56 71 GLY A CA 1
ATOM 579 C C . GLY A 1 71 ? 4.978 13.496 22.407 1.00 94.56 71 GLY A C 1
ATOM 580 O O . GLY A 1 71 ? 5.871 13.450 23.249 1.00 94.56 71 GLY A O 1
ATOM 581 N N . ASP A 1 72 ? 4.516 12.409 21.790 1.00 94.62 72 ASP A N 1
ATOM 582 C CA . ASP A 1 72 ? 4.954 11.042 22.057 1.00 94.62 72 ASP A CA 1
ATOM 583 C C . ASP A 1 72 ? 5.983 10.603 20.992 1.00 94.62 72 ASP A C 1
ATOM 585 O O . ASP A 1 72 ? 5.628 10.491 19.816 1.00 94.62 72 ASP A O 1
ATOM 589 N N . PRO A 1 73 ? 7.264 10.380 21.350 1.00 93.62 73 PRO A N 1
ATOM 590 C CA . PRO A 1 73 ? 8.312 10.044 20.383 1.00 93.62 73 PRO A CA 1
ATOM 591 C C . PRO A 1 73 ? 8.143 8.652 19.753 1.00 93.62 73 PRO A C 1
ATOM 593 O O . PRO A 1 73 ? 8.801 8.356 18.750 1.00 93.62 73 PRO A O 1
ATOM 596 N N . GLU A 1 74 ? 7.290 7.799 20.328 1.00 93.75 74 GLU A N 1
ATOM 597 C CA . GLU A 1 74 ? 6.972 6.473 19.789 1.00 93.75 74 GLU A CA 1
ATOM 598 C C . GLU A 1 74 ? 5.897 6.534 18.696 1.00 93.75 74 GLU A C 1
ATOM 600 O O . GLU A 1 74 ? 5.802 5.628 17.867 1.00 93.75 74 GLU A O 1
ATOM 605 N N . ILE A 1 75 ? 5.112 7.615 18.647 1.00 94.81 75 ILE A N 1
ATOM 606 C CA . ILE A 1 75 ? 4.080 7.828 17.633 1.00 94.81 75 ILE A CA 1
ATOM 607 C C . ILE A 1 75 ? 4.718 8.498 16.420 1.00 94.81 75 ILE A C 1
ATOM 609 O O . ILE A 1 75 ? 4.947 9.707 16.404 1.00 94.81 75 ILE A O 1
ATOM 613 N N . LYS A 1 76 ? 4.950 7.721 15.363 1.00 96.06 76 LYS A N 1
ATOM 614 C CA . LYS A 1 76 ? 5.492 8.216 14.094 1.00 96.06 76 LYS A CA 1
ATOM 615 C C . LYS A 1 76 ? 4.591 7.837 12.923 1.00 96.06 76 LYS A C 1
ATOM 617 O O . LYS A 1 76 ? 3.727 6.967 13.036 1.00 96.06 76 LYS A O 1
ATOM 622 N N . ALA A 1 77 ? 4.754 8.510 11.786 1.00 95.56 77 ALA A N 1
ATOM 623 C CA . ALA A 1 77 ? 3.887 8.294 10.627 1.00 95.56 77 ALA A CA 1
ATOM 624 C C . ALA A 1 77 ? 4.005 6.857 10.087 1.00 95.56 77 ALA A C 1
ATOM 626 O O . ALA A 1 77 ? 2.999 6.249 9.716 1.00 95.56 77 ALA A O 1
ATOM 627 N N . GLU A 1 78 ? 5.209 6.285 10.135 1.00 94.62 78 GLU A N 1
ATOM 628 C CA . GLU A 1 78 ? 5.513 4.902 9.759 1.00 94.62 78 GLU A CA 1
ATOM 629 C C . GLU A 1 78 ? 4.836 3.843 10.641 1.00 94.62 78 GLU A C 1
ATOM 631 O O . GLU A 1 78 ? 4.823 2.671 10.268 1.00 94.62 78 GLU A O 1
ATOM 636 N N . ASN A 1 79 ? 4.249 4.216 11.786 1.00 94.88 79 ASN A N 1
ATOM 637 C CA . ASN A 1 79 ? 3.402 3.314 12.567 1.00 94.88 79 ASN A CA 1
ATOM 638 C C . ASN A 1 79 ? 1.993 3.180 11.962 1.00 94.88 79 ASN A C 1
ATOM 640 O O . ASN A 1 79 ? 1.309 2.203 12.245 1.00 94.88 79 ASN A O 1
ATOM 644 N N . TYR A 1 80 ? 1.540 4.122 11.132 1.00 97.62 80 TYR A N 1
ATOM 645 C CA . TYR A 1 80 ? 0.154 4.148 10.646 1.00 97.62 80 TYR A CA 1
ATOM 646 C C . TYR A 1 80 ? 0.032 3.913 9.149 1.00 97.62 80 TYR A C 1
ATOM 648 O O . TYR A 1 80 ? -1.000 3.420 8.695 1.00 97.62 80 TYR A O 1
ATOM 656 N N . ILE A 1 81 ? 1.046 4.285 8.366 1.00 97.12 81 ILE A N 1
ATOM 657 C CA . ILE A 1 81 ? 0.961 4.218 6.912 1.00 97.12 81 ILE A CA 1
ATOM 658 C C . ILE A 1 81 ? 2.255 3.750 6.251 1.00 97.12 81 ILE A C 1
ATOM 660 O O . ILE A 1 81 ? 3.344 4.210 6.587 1.00 97.12 81 ILE A O 1
ATOM 664 N N . GLN A 1 82 ? 2.108 2.871 5.260 1.00 95.88 82 GLN A N 1
ATOM 665 C CA . GLN A 1 82 ? 3.171 2.456 4.349 1.00 95.88 82 GLN A CA 1
ATOM 666 C C . GLN A 1 82 ? 2.790 2.810 2.911 1.00 95.88 82 GLN A C 1
ATOM 668 O O . GLN A 1 82 ? 1.706 2.458 2.438 1.00 95.88 82 GLN A O 1
ATOM 673 N N . LEU A 1 83 ? 3.695 3.511 2.223 1.00 96.62 83 LEU A N 1
ATOM 674 C CA . LEU A 1 83 ? 3.626 3.732 0.781 1.00 96.62 83 LEU A CA 1
ATOM 675 C C . LEU A 1 83 ? 4.547 2.718 0.104 1.00 96.62 83 LEU A C 1
ATOM 677 O O . LEU A 1 83 ? 5.755 2.718 0.338 1.00 96.62 83 LEU A O 1
ATOM 681 N N . LEU A 1 84 ? 3.964 1.861 -0.718 1.00 97.69 84 LEU A N 1
ATOM 682 C CA . LEU A 1 84 ? 4.590 0.688 -1.305 1.00 97.69 84 LEU A CA 1
ATOM 683 C C . LEU A 1 84 ? 4.443 0.729 -2.826 1.00 97.69 84 LEU A C 1
ATOM 685 O O . LEU A 1 84 ? 3.518 1.336 -3.373 1.00 97.69 84 LEU A O 1
ATOM 689 N N . SER A 1 85 ? 5.332 0.021 -3.500 1.00 97.06 85 SER A N 1
ATOM 690 C CA . SER A 1 85 ? 5.258 -0.262 -4.927 1.00 97.06 85 SER A CA 1
ATOM 691 C C . SER A 1 85 ? 5.676 -1.699 -5.200 1.00 97.06 85 SER A C 1
ATOM 693 O O . SER A 1 85 ? 6.139 -2.398 -4.298 1.00 97.06 85 SER A O 1
ATOM 695 N N . LEU A 1 86 ? 5.498 -2.141 -6.443 1.00 96.88 86 LEU A N 1
ATOM 696 C CA . LEU A 1 86 ? 5.862 -3.483 -6.875 1.00 96.88 86 LEU A CA 1
ATOM 697 C C . LEU A 1 86 ? 6.961 -3.429 -7.936 1.00 96.88 86 LEU A C 1
ATOM 699 O O . LEU A 1 86 ? 6.913 -2.599 -8.845 1.00 96.88 86 LEU A O 1
ATOM 703 N N . ARG A 1 87 ? 7.934 -4.332 -7.833 1.00 93.50 87 ARG A N 1
ATOM 704 C CA . ARG A 1 87 ? 9.043 -4.470 -8.779 1.00 93.50 87 ARG A CA 1
ATOM 705 C C . ARG A 1 87 ? 9.429 -5.931 -8.939 1.00 93.50 87 ARG A C 1
ATOM 707 O O . ARG A 1 87 ? 9.358 -6.704 -7.985 1.00 93.50 87 ARG A O 1
ATOM 714 N N . ASN A 1 88 ? 9.863 -6.295 -10.136 1.00 92.06 88 ASN A N 1
ATOM 715 C CA . ASN A 1 88 ? 10.363 -7.627 -10.431 1.00 92.06 88 ASN A CA 1
ATOM 716 C C . ASN A 1 88 ? 11.627 -7.568 -11.288 1.00 92.06 88 ASN A C 1
ATOM 718 O O . ASN A 1 88 ? 12.010 -6.519 -11.808 1.00 92.06 88 ASN A O 1
ATOM 722 N N . TRP A 1 89 ? 12.266 -8.719 -11.446 1.00 89.56 89 TRP A N 1
ATOM 723 C CA . TRP A 1 89 ? 13.395 -8.894 -12.336 1.00 89.56 89 TRP A CA 1
ATOM 724 C C . TRP A 1 89 ? 13.319 -10.234 -13.066 1.00 89.56 89 TRP A C 1
ATOM 726 O O . TRP A 1 89 ? 12.613 -11.155 -12.658 1.00 89.56 89 TRP A O 1
ATOM 736 N N . GLY A 1 90 ? 14.057 -10.345 -14.163 1.00 83.94 90 GLY A N 1
ATOM 737 C CA . GLY A 1 90 ? 14.146 -11.569 -14.941 1.00 83.94 90 GLY A CA 1
ATOM 738 C C . GLY A 1 90 ? 15.305 -11.550 -15.926 1.00 83.94 90 GLY A C 1
ATOM 739 O O . GLY A 1 90 ? 15.909 -10.513 -16.197 1.00 83.94 90 GLY A O 1
ATOM 740 N N . LEU A 1 91 ? 15.612 -12.725 -16.468 1.00 78.75 91 LEU A N 1
ATOM 741 C CA . LEU A 1 91 ? 16.594 -12.901 -17.532 1.00 78.75 91 LEU A CA 1
ATOM 742 C C . LEU A 1 91 ? 15.880 -12.915 -18.883 1.00 78.75 91 LEU A C 1
ATOM 744 O O . LEU A 1 91 ? 14.954 -13.695 -19.102 1.00 78.75 91 LEU A O 1
ATOM 748 N N . LEU A 1 92 ? 16.331 -12.067 -19.800 1.00 76.94 92 LEU A N 1
ATOM 749 C CA . LEU A 1 92 ? 15.904 -12.090 -21.193 1.00 76.94 92 LEU A CA 1
ATOM 750 C C . LEU A 1 92 ? 16.646 -13.197 -21.960 1.00 76.94 92 LEU A C 1
ATOM 752 O O . LEU A 1 92 ? 17.697 -13.680 -21.538 1.00 76.94 92 LEU A O 1
ATOM 756 N N . ALA A 1 93 ? 16.122 -13.586 -23.126 1.00 75.88 93 ALA A N 1
ATOM 757 C CA . ALA A 1 93 ? 16.676 -14.681 -23.934 1.00 75.88 93 ALA A CA 1
ATOM 758 C C . ALA A 1 93 ? 18.132 -14.452 -24.392 1.00 75.88 93 ALA A C 1
ATOM 760 O O . ALA A 1 93 ? 18.867 -15.402 -24.641 1.00 75.88 93 ALA A O 1
ATOM 761 N N . ASN A 1 94 ? 18.555 -13.192 -24.488 1.00 72.06 94 ASN A N 1
ATOM 762 C CA . ASN A 1 94 ? 19.929 -12.785 -24.799 1.00 72.06 94 ASN A CA 1
ATOM 763 C C . ASN A 1 94 ? 20.872 -12.823 -23.573 1.00 72.06 94 ASN A C 1
ATOM 765 O O . ASN A 1 94 ? 22.025 -12.416 -23.691 1.00 72.06 94 ASN A O 1
ATOM 769 N N . GLY A 1 95 ? 20.389 -13.250 -22.403 1.00 67.81 95 GLY A N 1
ATOM 770 C CA . GLY A 1 95 ? 21.144 -13.295 -21.151 1.00 67.81 95 GLY A CA 1
ATOM 771 C C . GLY A 1 95 ? 21.226 -11.968 -20.391 1.00 67.81 95 GLY A C 1
ATOM 772 O O . GLY A 1 95 ? 21.844 -11.931 -19.329 1.00 67.81 95 GLY A O 1
ATOM 773 N N . SER A 1 96 ? 20.618 -10.880 -20.884 1.00 72.38 96 SER A N 1
ATOM 774 C CA . SER A 1 96 ? 20.563 -9.623 -20.129 1.00 72.38 96 SER A CA 1
ATOM 775 C C . SER A 1 96 ? 19.515 -9.694 -19.024 1.00 72.38 96 SER A C 1
ATOM 777 O O . SER A 1 96 ? 18.437 -10.253 -19.227 1.00 72.38 96 SER A O 1
ATOM 779 N N . VAL A 1 97 ? 19.796 -9.071 -17.882 1.00 76.19 97 VAL A N 1
ATOM 780 C CA . VAL A 1 97 ? 18.798 -8.885 -16.826 1.00 76.19 97 VAL A CA 1
ATOM 781 C C . VAL A 1 97 ? 17.944 -7.669 -17.119 1.00 76.19 97 VAL A C 1
ATOM 783 O O . VAL A 1 97 ? 18.463 -6.588 -17.390 1.00 76.19 97 VAL A O 1
ATOM 786 N N . LEU A 1 98 ? 16.639 -7.864 -16.999 1.00 78.19 98 LEU A N 1
ATOM 787 C CA . LEU A 1 98 ? 15.659 -6.804 -16.904 1.00 78.19 98 LEU A CA 1
ATOM 788 C C . LEU A 1 98 ? 15.210 -6.720 -15.449 1.00 78.19 98 LEU A C 1
ATOM 790 O O . LEU A 1 98 ? 14.809 -7.721 -14.864 1.00 78.19 98 LEU A O 1
ATOM 794 N N . VAL A 1 99 ? 15.280 -5.531 -14.876 1.00 82.88 99 VAL A N 1
ATOM 795 C CA . VAL A 1 99 ? 14.561 -5.176 -13.654 1.00 82.88 99 VAL A CA 1
ATOM 796 C C . VAL A 1 99 ? 13.492 -4.196 -14.103 1.00 82.88 99 VAL A C 1
ATOM 798 O O . VAL A 1 99 ? 13.819 -3.341 -14.911 1.00 82.88 99 VAL A O 1
ATOM 801 N N . GLU A 1 100 ? 12.250 -4.322 -13.646 1.00 84.94 100 GLU A N 1
ATOM 802 C CA . GLU A 1 100 ? 11.150 -3.433 -14.041 1.00 84.94 100 GLU A CA 1
ATOM 803 C C . GLU A 1 100 ? 10.078 -3.358 -12.949 1.00 84.94 100 GLU A C 1
ATOM 805 O O . GLU A 1 100 ? 9.916 -4.296 -12.159 1.00 84.94 100 GLU A O 1
ATOM 810 N N . GLN A 1 101 ? 9.344 -2.247 -12.870 1.00 89.44 101 GLN A N 1
ATOM 811 C CA . GLN A 1 101 ? 8.164 -2.178 -12.017 1.00 89.44 101 GLN A CA 1
ATOM 812 C C . GLN A 1 101 ? 7.119 -3.215 -12.451 1.00 89.44 101 GLN A C 1
ATOM 814 O O . GLN A 1 101 ? 6.917 -3.483 -13.634 1.00 89.44 101 GLN A O 1
ATOM 819 N N . ILE A 1 102 ? 6.380 -3.753 -11.487 1.00 93.00 102 ILE A N 1
ATOM 820 C CA . ILE A 1 102 ? 5.091 -4.370 -11.798 1.00 93.00 102 ILE A CA 1
ATOM 821 C C . ILE A 1 102 ? 4.074 -3.236 -11.767 1.00 93.00 102 ILE A C 1
ATOM 823 O O . ILE A 1 102 ? 3.811 -2.649 -10.714 1.00 93.00 102 ILE A O 1
ATOM 827 N N . TYR A 1 103 ? 3.526 -2.901 -12.932 1.00 93.44 103 TYR A N 1
ATOM 828 C CA . TYR A 1 103 ? 2.613 -1.775 -13.046 1.00 93.44 103 TYR A CA 1
ATOM 829 C C . TYR A 1 103 ? 1.284 -2.065 -12.335 1.00 93.44 103 TYR A C 1
ATOM 831 O O . TYR A 1 103 ? 0.497 -2.922 -12.744 1.00 93.44 103 TYR A O 1
ATOM 839 N N . VAL A 1 104 ? 1.024 -1.332 -11.251 1.00 95.69 104 VAL A N 1
ATOM 840 C CA . VAL A 1 104 ? -0.191 -1.479 -10.443 1.00 95.69 104 VAL A CA 1
ATOM 841 C C . VAL A 1 104 ? -1.342 -0.753 -11.133 1.00 95.69 104 VAL A C 1
ATOM 843 O O . VAL A 1 1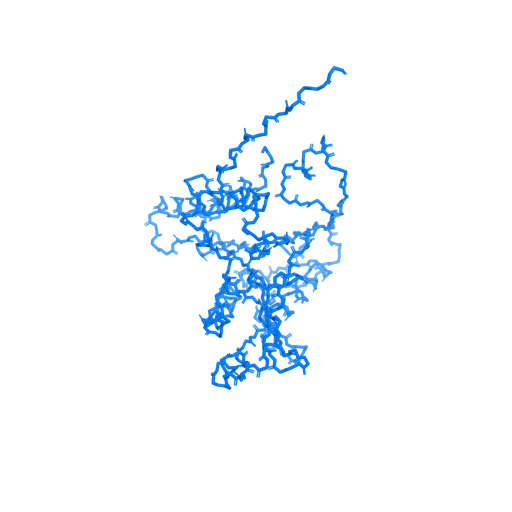04 ? -1.578 0.434 -10.913 1.00 95.69 104 VAL A O 1
ATOM 846 N N . HIS A 1 105 ? -2.081 -1.486 -11.966 1.00 96.31 105 HIS A N 1
ATOM 847 C CA . HIS A 1 105 ? -3.275 -0.967 -12.635 1.00 96.31 105 HIS A CA 1
ATOM 848 C C . HIS A 1 105 ? -4.572 -1.203 -11.837 1.00 96.31 105 HIS A C 1
ATOM 850 O O . HIS A 1 105 ? -5.639 -0.752 -12.249 1.00 96.31 105 HIS A O 1
ATOM 856 N N . SER A 1 106 ? -4.515 -1.883 -10.692 1.00 95.88 106 SER A N 1
ATOM 857 C CA . SER A 1 106 ? -5.683 -2.171 -9.854 1.00 95.88 106 SER A CA 1
ATOM 858 C C . SER A 1 106 ? -6.343 -0.898 -9.315 1.00 95.88 106 SER A C 1
ATOM 860 O O . SER A 1 106 ? -5.665 0.028 -8.873 1.00 95.88 106 SER A O 1
ATOM 862 N N . LYS A 1 107 ? -7.680 -0.872 -9.288 1.00 97.94 107 LYS A N 1
ATOM 863 C CA . LYS A 1 107 ? -8.464 0.141 -8.568 1.00 97.94 107 LYS A CA 1
ATOM 864 C C . LYS A 1 107 ? -9.339 -0.560 -7.544 1.00 97.94 107 LYS A C 1
ATOM 866 O O . LYS A 1 107 ? -10.472 -0.960 -7.819 1.00 97.94 107 LYS A O 1
ATOM 871 N N . MET A 1 108 ? -8.750 -0.783 -6.376 1.00 97.69 108 MET A N 1
ATOM 872 C CA . MET A 1 108 ? -9.395 -1.526 -5.308 1.00 97.69 108 MET A CA 1
ATOM 873 C C . MET A 1 108 ? -9.049 -0.991 -3.925 1.00 97.69 108 MET A C 1
ATOM 875 O O . MET A 1 108 ? -8.002 -0.382 -3.719 1.00 97.69 108 MET A O 1
ATOM 879 N N . MET A 1 109 ? -9.931 -1.263 -2.971 1.00 98.44 109 MET A N 1
ATOM 880 C CA . MET A 1 109 ? -9.742 -0.969 -1.555 1.00 98.44 109 MET A CA 1
ATOM 881 C C . MET A 1 109 ? -10.332 -2.113 -0.739 1.00 98.44 109 MET A C 1
ATOM 883 O O . MET A 1 109 ? -11.457 -2.518 -1.010 1.00 98.44 109 MET A O 1
ATOM 887 N N . ILE A 1 110 ? -9.596 -2.612 0.252 1.00 98.69 110 ILE A N 1
ATOM 888 C CA . ILE A 1 110 ? -10.085 -3.582 1.240 1.00 98.69 110 ILE A CA 1
ATOM 889 C C . ILE A 1 110 ? -10.111 -2.877 2.594 1.00 98.69 110 ILE A C 1
ATOM 891 O O . ILE A 1 110 ? -9.141 -2.215 2.958 1.00 98.69 110 ILE A O 1
ATOM 895 N N . ILE A 1 111 ? -11.226 -2.989 3.312 1.00 98.44 111 ILE A N 1
ATOM 896 C CA . ILE A 1 111 ? -11.441 -2.354 4.611 1.00 98.44 111 ILE A CA 1
ATOM 897 C C . ILE A 1 111 ? -11.795 -3.437 5.626 1.00 98.44 111 ILE A C 1
ATOM 899 O O . ILE A 1 111 ? -12.767 -4.175 5.444 1.00 98.44 111 ILE A O 1
ATOM 903 N N . ASP A 1 112 ? -10.982 -3.516 6.680 1.00 97.81 112 ASP A N 1
ATOM 904 C CA . ASP A 1 112 ? -11.161 -4.366 7.861 1.00 97.81 112 ASP A CA 1
ATOM 905 C C . ASP A 1 112 ? -11.472 -5.843 7.540 1.00 97.81 112 ASP A C 1
ATOM 907 O O . ASP A 1 112 ? -12.207 -6.493 8.269 1.00 97.81 112 ASP A O 1
ATOM 911 N N . ASP A 1 113 ? -10.979 -6.379 6.416 1.00 98.50 113 ASP A N 1
ATOM 912 C CA . ASP A 1 113 ? -11.304 -7.726 5.911 1.00 98.50 113 ASP A CA 1
ATOM 913 C C . ASP A 1 113 ? -12.820 -8.030 5.781 1.00 98.50 113 ASP A C 1
ATOM 915 O O . ASP A 1 113 ? -13.225 -9.189 5.693 1.00 98.50 113 ASP A O 1
ATOM 919 N N . THR A 1 114 ? -13.687 -7.012 5.733 1.00 98.12 114 THR A N 1
ATOM 920 C CA . THR A 1 114 ? -15.158 -7.176 5.659 1.00 98.12 114 THR A CA 1
ATOM 921 C C . THR A 1 114 ? -15.794 -6.495 4.457 1.00 98.12 114 THR A C 1
ATOM 923 O O . THR A 1 114 ? -16.877 -6.894 4.016 1.00 98.12 114 THR A O 1
ATOM 926 N N . VAL A 1 115 ? -15.126 -5.483 3.907 1.00 98.19 115 VAL A N 1
ATOM 927 C CA . VAL A 1 115 ? -15.592 -4.725 2.748 1.00 98.19 115 VAL A CA 1
ATOM 928 C C . VAL A 1 115 ? -14.486 -4.652 1.706 1.00 98.19 115 VAL A C 1
ATOM 930 O O . VAL A 1 115 ? -13.327 -4.414 2.041 1.00 98.19 115 VAL A O 1
ATOM 933 N N . ALA A 1 116 ? -14.851 -4.792 0.435 1.00 98.25 116 ALA A N 1
ATOM 934 C CA . ALA A 1 116 ? -14.005 -4.410 -0.681 1.00 98.25 116 ALA A CA 1
ATOM 935 C C . ALA A 1 116 ? -14.744 -3.485 -1.648 1.00 98.25 116 ALA A C 1
ATOM 937 O O . ALA A 1 116 ? -15.945 -3.617 -1.875 1.00 98.25 116 ALA A O 1
ATOM 938 N N . ILE A 1 117 ? -14.004 -2.564 -2.249 1.00 98.12 117 ILE A N 1
ATOM 939 C CA . ILE A 1 117 ? -14.430 -1.804 -3.420 1.00 98.12 117 ILE A CA 1
ATOM 940 C C . ILE A 1 117 ? -13.513 -2.228 -4.557 1.00 98.12 117 ILE A C 1
ATOM 942 O O . ILE A 1 117 ? -12.297 -2.203 -4.386 1.00 98.12 117 ILE A O 1
ATOM 946 N N . VAL A 1 118 ? -14.078 -2.629 -5.692 1.00 97.94 118 VAL A N 1
ATOM 947 C CA . VAL A 1 118 ? -13.320 -3.022 -6.890 1.00 97.94 118 VAL A CA 1
ATOM 948 C C . VAL A 1 118 ? -13.986 -2.398 -8.107 1.00 97.94 118 VAL A C 1
ATOM 950 O O . VAL A 1 118 ? -15.207 -2.476 -8.242 1.00 97.94 118 VAL A O 1
ATOM 953 N N . GLY A 1 119 ? -13.216 -1.774 -8.992 1.00 97.50 119 GLY A N 1
ATOM 954 C CA . GLY A 1 119 ? -13.784 -1.113 -10.163 1.00 97.50 119 GLY A CA 1
ATOM 955 C C . GLY A 1 119 ? -12.750 -0.591 -11.149 1.00 97.50 119 GLY A C 1
ATOM 956 O O . GLY A 1 119 ? -11.602 -1.030 -11.162 1.00 97.50 119 GLY A O 1
ATOM 957 N N . SER A 1 120 ? -13.183 0.360 -11.973 1.00 97.44 120 SER A N 1
ATOM 958 C CA . SER A 1 120 ? -12.349 1.072 -12.944 1.00 97.44 120 SER A CA 1
ATOM 959 C C . SER A 1 120 ? -11.857 2.435 -12.436 1.00 97.44 120 SER A C 1
ATOM 961 O O . SER A 1 120 ? -10.802 2.900 -12.867 1.00 97.44 120 SER A O 1
ATOM 963 N N . ALA A 1 121 ? -12.560 3.029 -11.462 1.00 96.62 121 ALA A N 1
ATOM 964 C CA . ALA A 1 121 ? -12.300 4.381 -10.974 1.00 96.62 121 ALA A CA 1
ATOM 965 C C . ALA A 1 121 ? -10.942 4.522 -10.268 1.00 96.62 121 ALA A C 1
ATOM 967 O O . ALA A 1 121 ? -10.734 4.000 -9.171 1.00 96.62 121 ALA A O 1
ATOM 968 N N . ASN A 1 122 ? -10.031 5.300 -10.853 1.00 96.50 122 ASN A N 1
ATOM 969 C CA . ASN A 1 122 ? -8.784 5.687 -10.195 1.00 96.50 122 ASN A CA 1
ATOM 970 C C . ASN A 1 122 ? -9.051 6.656 -9.029 1.00 96.50 122 ASN A C 1
ATOM 972 O O . ASN A 1 122 ? -10.047 7.376 -9.012 1.00 96.50 122 ASN A O 1
ATOM 976 N N . ILE A 1 123 ? -8.123 6.761 -8.073 1.00 96.38 123 ILE A N 1
ATOM 977 C CA . ILE A 1 123 ? -8.200 7.794 -7.025 1.00 96.38 123 ILE A CA 1
ATOM 978 C C . ILE A 1 123 ? -7.694 9.129 -7.589 1.00 96.38 123 ILE A C 1
ATOM 980 O O . ILE A 1 123 ? -6.570 9.558 -7.334 1.00 96.38 123 ILE A O 1
ATOM 984 N N . ASN A 1 124 ? -8.518 9.780 -8.405 1.00 95.31 124 ASN A N 1
ATOM 985 C CA . ASN A 1 124 ? -8.275 11.120 -8.930 1.00 95.31 124 ASN A CA 1
ATOM 986 C C . ASN A 1 124 ? -9.606 11.829 -9.241 1.00 95.31 124 ASN A C 1
ATOM 988 O O . ASN A 1 124 ? -10.673 11.220 -9.241 1.00 95.31 124 ASN A O 1
ATOM 992 N N . ASP A 1 125 ? -9.547 13.132 -9.516 1.00 95.75 125 ASP A N 1
ATOM 993 C CA . ASP A 1 125 ? -10.748 13.916 -9.831 1.00 95.75 125 ASP A CA 1
ATOM 994 C C . ASP A 1 125 ? -11.398 13.503 -11.166 1.00 95.75 125 ASP A C 1
ATOM 996 O O . ASP A 1 125 ? -12.598 13.684 -11.331 1.00 95.75 125 ASP A O 1
ATOM 1000 N N . ARG A 1 126 ? -10.638 12.935 -12.116 1.00 93.81 126 ARG A N 1
ATOM 1001 C CA . ARG A 1 126 ? -11.179 12.469 -13.404 1.00 93.81 126 ARG A CA 1
ATOM 1002 C C . ARG A 1 126 ? -12.168 11.317 -13.224 1.00 93.81 126 ARG A C 1
ATOM 1004 O O . ARG A 1 126 ? -13.225 11.342 -13.838 1.00 93.81 126 ARG A O 1
ATOM 1011 N N . SER A 1 127 ? -11.843 10.367 -12.357 1.00 95.88 127 SER A N 1
ATOM 1012 C CA . SER A 1 127 ? -12.671 9.191 -12.096 1.00 95.88 127 SER A CA 1
ATOM 1013 C C . SER A 1 127 ? -13.723 9.416 -10.998 1.00 95.88 127 SER A C 1
ATOM 1015 O O . SER A 1 127 ? -14.761 8.766 -11.009 1.00 95.88 127 SER A O 1
ATOM 1017 N N . LEU A 1 128 ? -13.479 10.305 -10.021 1.00 95.50 128 LEU A N 1
ATOM 1018 C CA . LEU A 1 128 ? -14.309 10.387 -8.803 1.00 95.50 128 LEU A CA 1
ATOM 1019 C C . LEU A 1 128 ? -15.325 11.537 -8.752 1.00 95.50 128 LEU A C 1
ATOM 1021 O O . LEU A 1 128 ? -16.172 11.526 -7.860 1.00 95.50 128 LEU A O 1
ATOM 1025 N N . LEU A 1 129 ? -15.254 12.531 -9.643 1.00 94.69 129 LEU A N 1
ATOM 1026 C CA . LEU A 1 129 ? -16.216 13.646 -9.636 1.00 94.69 129 LEU A CA 1
ATOM 1027 C C . LEU A 1 129 ? -17.533 13.322 -10.359 1.00 94.69 129 LEU A C 1
ATOM 1029 O O . LEU A 1 129 ? -18.553 13.940 -10.069 1.00 94.69 129 LEU A O 1
ATOM 1033 N N . GLY A 1 130 ? -17.531 12.324 -11.249 1.00 92.50 130 GLY A N 1
ATOM 1034 C CA . GLY A 1 130 ? -18.723 11.853 -11.965 1.00 92.50 130 GLY A CA 1
ATOM 1035 C C . GLY A 1 130 ? -19.166 12.727 -13.146 1.00 92.50 130 GLY A C 1
ATOM 1036 O O . GLY A 1 130 ? -20.071 12.337 -13.875 1.00 92.50 130 GLY A O 1
ATOM 1037 N N . ASP A 1 131 ? -18.521 13.872 -13.368 1.00 93.00 131 ASP A N 1
ATOM 1038 C CA . ASP A 1 131 ? -18.762 14.802 -14.481 1.00 93.00 131 ASP A CA 1
ATOM 1039 C C . ASP A 1 131 ? -17.674 14.736 -15.573 1.00 93.00 131 ASP A C 1
ATOM 1041 O O . ASP A 1 131 ? -17.607 15.599 -16.450 1.00 93.00 131 ASP A O 1
ATOM 1045 N N . ARG A 1 132 ? -16.809 13.715 -15.513 1.00 93.62 132 ARG A N 1
ATOM 1046 C CA . ARG A 1 132 ? -15.666 13.502 -16.414 1.00 93.62 132 ARG A CA 1
ATOM 1047 C C . ARG A 1 132 ? -15.711 12.098 -17.030 1.00 93.62 132 ARG A C 1
ATOM 1049 O O . ARG A 1 132 ? -16.512 11.872 -17.933 1.00 93.62 132 ARG A O 1
ATOM 1056 N N . ASP A 1 133 ? -14.883 11.161 -16.563 1.00 95.31 133 ASP A N 1
ATOM 1057 C CA . ASP A 1 133 ? -14.858 9.801 -17.112 1.00 95.31 133 ASP A CA 1
ATOM 1058 C C . ASP A 1 133 ? -16.043 8.982 -16.578 1.00 95.31 133 ASP A C 1
ATOM 1060 O O . ASP A 1 133 ? -16.471 9.135 -15.432 1.00 95.31 133 ASP A O 1
ATOM 1064 N N . SER A 1 134 ? -16.576 8.091 -17.418 1.00 97.06 134 SER A N 1
ATOM 1065 C CA . SER A 1 134 ? -17.574 7.107 -16.992 1.00 97.06 134 SER A CA 1
ATOM 1066 C C . SER A 1 134 ? -16.877 5.929 -16.322 1.00 97.06 134 SER A C 1
ATOM 1068 O O . SER A 1 134 ? -16.067 5.254 -16.950 1.00 97.06 134 SER A O 1
ATOM 1070 N N . GLU A 1 135 ? -17.222 5.663 -15.067 1.00 97.94 135 GLU A N 1
ATOM 1071 C CA . GLU A 1 135 ? -16.586 4.632 -14.250 1.00 97.94 135 GLU A CA 1
ATOM 1072 C C . GLU A 1 135 ? -17.622 3.670 -13.665 1.00 97.94 135 GLU A C 1
ATOM 1074 O O . GLU A 1 135 ? -18.782 4.028 -13.449 1.00 97.94 135 GLU A O 1
ATOM 1079 N N . ILE A 1 136 ? -17.192 2.449 -13.352 1.00 97.69 136 ILE A N 1
ATOM 1080 C CA . ILE A 1 136 ? -18.000 1.459 -12.641 1.00 97.69 136 ILE A CA 1
ATOM 1081 C C . ILE A 1 136 ? -17.215 0.895 -11.459 1.00 97.69 136 ILE A C 1
ATOM 1083 O O . ILE A 1 136 ? -16.013 0.646 -11.547 1.00 97.69 136 ILE A O 1
ATOM 1087 N N . ALA A 1 137 ? -17.898 0.682 -10.337 1.00 97.56 137 ALA A N 1
ATOM 1088 C CA . ALA A 1 137 ? -17.329 0.027 -9.168 1.00 97.56 137 ALA A CA 1
ATOM 1089 C C . ALA A 1 137 ? -18.383 -0.818 -8.448 1.00 97.56 137 ALA A C 1
ATOM 1091 O O . ALA A 1 137 ? -19.554 -0.447 -8.375 1.00 97.56 137 ALA A O 1
ATOM 1092 N N . ALA A 1 138 ? -17.945 -1.942 -7.891 1.00 97.94 138 ALA A N 1
ATOM 1093 C CA . ALA A 1 138 ? -18.728 -2.786 -7.006 1.00 97.94 138 ALA A CA 1
ATOM 1094 C C . ALA A 1 138 ? -18.320 -2.522 -5.552 1.00 97.94 138 ALA A C 1
ATOM 1096 O O . ALA A 1 138 ? -17.143 -2.621 -5.206 1.00 97.94 138 ALA A O 1
ATOM 1097 N N . PHE A 1 139 ? -19.302 -2.214 -4.704 1.00 98.00 139 PHE A N 1
ATOM 1098 C CA . PHE A 1 139 ? -19.161 -2.255 -3.251 1.00 98.00 139 PHE A CA 1
ATOM 1099 C C . PHE A 1 139 ? -19.566 -3.647 -2.770 1.00 98.00 139 PHE A C 1
ATOM 1101 O O . PHE A 1 139 ? -20.713 -4.061 -2.941 1.00 98.00 139 PHE A O 1
ATOM 1108 N N . ILE A 1 140 ? -18.621 -4.371 -2.185 1.00 97.94 140 ILE A N 1
ATOM 1109 C CA . ILE A 1 140 ? -18.784 -5.759 -1.772 1.00 97.94 140 ILE A CA 1
ATOM 1110 C C . ILE A 1 140 ? -18.656 -5.796 -0.257 1.00 97.94 140 ILE A C 1
ATOM 1112 O O . ILE A 1 140 ? -17.605 -5.473 0.288 1.00 97.94 140 ILE A O 1
ATOM 1116 N N . LYS A 1 141 ? -19.726 -6.203 0.422 1.00 97.94 141 LYS A N 1
ATOM 1117 C CA . LYS A 1 141 ? -19.717 -6.511 1.850 1.00 97.94 141 LYS A CA 1
ATOM 1118 C C . LYS A 1 141 ? -19.971 -7.999 2.000 1.00 97.94 141 LYS A C 1
ATOM 1120 O O . LYS A 1 141 ? -20.969 -8.487 1.472 1.00 97.94 141 LYS A O 1
ATOM 1125 N N . ASP A 1 142 ? -19.074 -8.696 2.684 1.00 93.94 142 ASP A N 1
ATOM 1126 C CA . ASP A 1 142 ? -19.245 -10.132 2.888 1.00 93.94 142 ASP A CA 1
ATOM 1127 C C . ASP A 1 142 ? -20.379 -10.409 3.875 1.00 93.94 142 ASP A C 1
ATOM 1129 O O . ASP A 1 142 ? -20.535 -9.718 4.886 1.00 93.94 142 ASP A O 1
ATOM 1133 N N . ASP A 1 143 ? -21.169 -11.427 3.565 1.00 95.19 143 ASP A N 1
ATOM 1134 C CA . ASP A 1 143 ? -22.234 -11.948 4.414 1.00 95.19 143 ASP A CA 1
ATOM 1135 C C . ASP A 1 143 ? -21.766 -13.157 5.234 1.00 95.19 143 ASP A C 1
ATOM 1137 O O . ASP A 1 143 ? -22.255 -13.395 6.341 1.00 95.19 143 ASP A O 1
ATOM 1141 N N . GLU A 1 144 ? -20.788 -13.900 4.716 1.00 97.62 144 GLU A N 1
ATOM 1142 C CA . GLU A 1 144 ? -20.214 -15.058 5.382 1.00 97.62 144 GLU A CA 1
ATOM 1143 C C . GLU A 1 144 ? -19.020 -14.659 6.255 1.00 97.62 144 GLU A C 1
ATOM 1145 O O . GLU A 1 144 ? -17.915 -14.403 5.771 1.00 97.62 144 GLU A O 1
ATOM 1150 N N . MET A 1 145 ? -19.240 -14.653 7.568 1.00 98.19 145 MET A N 1
ATOM 1151 C CA . MET A 1 145 ? -18.227 -14.282 8.551 1.00 98.19 145 MET A CA 1
ATOM 1152 C C . MET A 1 145 ? -17.457 -15.504 9.059 1.00 98.19 145 MET A C 1
ATOM 1154 O O . MET A 1 145 ? -18.039 -16.550 9.351 1.00 98.19 145 MET A O 1
ATOM 1158 N N . VAL A 1 146 ? -16.145 -15.357 9.221 1.00 98.12 146 VAL A N 1
ATOM 1159 C CA . VAL A 1 146 ? -15.243 -16.374 9.773 1.00 98.12 146 VAL A CA 1
ATOM 1160 C C . VAL A 1 146 ? -14.447 -15.816 10.941 1.00 98.12 146 VAL A C 1
ATOM 1162 O O . VAL A 1 146 ? -14.123 -14.628 10.981 1.00 98.12 146 VAL A O 1
ATOM 1165 N N . GLN A 1 147 ? -14.107 -16.690 11.887 1.00 98.12 147 GLN A N 1
ATOM 1166 C CA . GLN A 1 147 ? -13.187 -16.346 12.963 1.00 98.12 147 GLN A CA 1
ATOM 1167 C C . GLN A 1 147 ? -11.817 -15.980 12.380 1.00 98.12 147 GLN A C 1
ATOM 1169 O O . GLN A 1 147 ? -11.236 -16.731 11.596 1.00 98.12 147 GLN A O 1
ATOM 1174 N N . SER A 1 148 ? -11.320 -14.821 12.787 1.00 97.38 148 SER A N 1
ATOM 1175 C CA . SER A 1 148 ? -10.015 -14.269 12.448 1.00 97.38 148 SER A CA 1
ATOM 1176 C C . SER A 1 148 ? -9.449 -13.544 13.673 1.00 97.38 148 SER A C 1
ATOM 1178 O O . SER A 1 148 ? -9.981 -13.650 14.783 1.00 97.38 148 SER A O 1
ATOM 1180 N N . VAL A 1 149 ? -8.363 -12.810 13.462 1.00 97.50 149 VAL A N 1
ATOM 1181 C CA . VAL A 1 149 ? -7.708 -11.972 14.464 1.00 97.50 149 VAL A CA 1
ATOM 1182 C C . VAL A 1 149 ? -7.479 -10.585 13.863 1.00 97.50 149 VAL A C 1
ATOM 1184 O O . VAL A 1 149 ? -7.227 -10.473 12.662 1.00 97.50 149 VAL A O 1
ATOM 1187 N N . MET A 1 150 ? -7.615 -9.544 14.680 1.00 97.62 150 MET A N 1
ATOM 1188 C CA . MET A 1 150 ? -7.312 -8.161 14.315 1.00 97.62 150 MET A CA 1
ATOM 1189 C C . MET A 1 150 ? -6.624 -7.484 15.497 1.00 97.62 150 MET A C 1
ATOM 1191 O O . MET A 1 150 ? -7.248 -7.265 16.534 1.00 97.62 150 MET A O 1
ATOM 1195 N N . ASN A 1 151 ? -5.346 -7.155 15.338 1.00 96.94 151 ASN A N 1
ATOM 1196 C CA . ASN A 1 151 ? -4.485 -6.648 16.401 1.00 96.94 151 ASN A CA 1
ATOM 1197 C C . ASN A 1 151 ? -4.497 -7.541 17.660 1.00 96.94 151 ASN A C 1
ATOM 1199 O O . ASN A 1 151 ? -4.780 -7.079 18.762 1.00 96.94 151 ASN A O 1
ATOM 1203 N N . SER A 1 152 ? -4.213 -8.832 17.479 1.00 96.69 152 SER A N 1
ATOM 1204 C CA . SER A 1 152 ? -4.204 -9.893 18.501 1.00 96.69 152 SER A CA 1
ATOM 1205 C C . SER A 1 152 ? -5.548 -10.200 19.172 1.00 96.69 152 SER A C 1
ATOM 1207 O O . SER A 1 152 ? -5.631 -11.133 19.969 1.00 96.69 152 SER A O 1
ATOM 1209 N N . GLU A 1 153 ? -6.616 -9.488 18.818 1.00 96.94 153 GLU A N 1
ATOM 1210 C CA . GLU A 1 153 ? -7.950 -9.693 19.378 1.00 96.94 153 GLU A CA 1
ATOM 1211 C C . GLU A 1 153 ? -8.831 -10.538 18.457 1.00 96.94 153 GLU A C 1
ATOM 1213 O O . GLU A 1 153 ? -8.696 -10.513 17.229 1.00 96.94 153 GLU A O 1
ATOM 1218 N N . PHE A 1 154 ? -9.774 -11.275 19.052 1.00 98.00 154 PHE A N 1
ATOM 1219 C CA . PHE A 1 154 ? -10.785 -12.010 18.291 1.00 98.00 154 PHE A CA 1
ATOM 1220 C C . PHE A 1 154 ? -11.538 -11.062 17.352 1.00 98.00 154 PHE A C 1
ATOM 1222 O O . PHE A 1 154 ? -12.058 -10.026 17.770 1.00 98.00 154 PHE A O 1
ATOM 1229 N N . TYR A 1 155 ? -11.653 -11.461 16.088 1.00 98.12 155 TYR A N 1
ATOM 1230 C CA . TYR A 1 155 ? -12.336 -10.679 15.070 1.00 98.12 155 TYR A CA 1
ATOM 1231 C C . TYR A 1 155 ? -13.176 -11.572 14.157 1.00 98.12 155 TYR A C 1
ATOM 1233 O O . TYR A 1 155 ? -12.819 -12.717 13.880 1.00 98.12 155 TYR A O 1
ATOM 1241 N N . LEU A 1 156 ? -14.294 -11.042 13.661 1.00 98.25 156 LEU A N 1
ATOM 1242 C CA . LEU A 1 156 ? -15.072 -11.675 12.601 1.00 98.25 156 LEU A CA 1
ATOM 1243 C C . LEU A 1 156 ? -14.743 -10.983 11.283 1.00 98.25 156 LEU A C 1
ATOM 1245 O O . LEU A 1 156 ? -15.129 -9.836 11.076 1.00 98.25 156 LEU A O 1
ATOM 1249 N N . ALA A 1 157 ? -14.061 -11.700 10.397 1.00 98.44 157 ALA A N 1
ATOM 1250 C CA . ALA A 1 157 ? -13.721 -11.229 9.059 1.00 98.44 157 ALA A CA 1
ATOM 1251 C C . ALA A 1 157 ? -14.684 -11.813 8.018 1.00 98.44 157 ALA A C 1
ATOM 1253 O O . ALA A 1 157 ? -15.202 -12.914 8.203 1.00 98.44 157 ALA A O 1
ATOM 1254 N N . GLY A 1 158 ? -14.899 -11.112 6.908 1.00 98.56 158 GLY A N 1
ATOM 1255 C CA . GLY A 1 158 ? -15.613 -11.662 5.759 1.00 98.56 158 GLY A CA 1
ATOM 1256 C C . GLY A 1 158 ? -14.755 -12.717 5.066 1.00 98.56 158 GLY A C 1
ATOM 1257 O O . GLY A 1 158 ? -13.601 -12.446 4.734 1.00 98.56 158 GLY A O 1
ATOM 1258 N N . ARG A 1 159 ? -15.275 -13.934 4.858 1.00 98.38 159 ARG A N 1
ATOM 1259 C CA . ARG A 1 159 ? -14.492 -15.060 4.320 1.00 98.38 159 ARG A CA 1
ATOM 1260 C C . ARG A 1 159 ? -13.805 -14.706 3.002 1.00 98.38 159 ARG A C 1
ATOM 1262 O O . ARG A 1 159 ? -12.606 -14.933 2.850 1.00 98.38 159 ARG A O 1
ATOM 1269 N N . ARG A 1 160 ? -14.566 -14.213 2.030 1.00 98.06 160 ARG A N 1
ATOM 1270 C CA . ARG A 1 160 ? -14.109 -13.926 0.667 1.00 98.06 160 ARG A CA 1
ATOM 1271 C C . ARG A 1 160 ? -13.201 -12.704 0.648 1.00 98.06 160 ARG A C 1
ATOM 1273 O O . ARG A 1 160 ? -12.167 -12.751 -0.011 1.00 98.06 160 ARG A O 1
ATOM 1280 N N . ILE A 1 161 ? -13.544 -11.655 1.396 1.00 98.50 161 ILE A N 1
ATOM 1281 C CA . ILE A 1 161 ? -12.729 -10.430 1.460 1.00 98.50 161 ILE A CA 1
ATOM 1282 C C . ILE A 1 161 ? -11.377 -10.696 2.134 1.00 98.50 161 ILE A C 1
ATOM 1284 O O . ILE A 1 161 ? -10.336 -10.356 1.568 1.00 98.50 161 ILE A O 1
ATOM 1288 N N . ARG A 1 162 ? -11.372 -11.398 3.274 1.00 98.12 162 ARG A N 1
ATOM 1289 C CA . ARG A 1 162 ? -10.141 -11.859 3.933 1.00 98.12 162 ARG A CA 1
ATOM 1290 C C . ARG A 1 162 ? -9.296 -12.724 3.003 1.00 98.12 162 ARG A C 1
ATOM 1292 O O . ARG A 1 162 ? -8.083 -12.552 2.935 1.00 98.12 162 ARG A O 1
ATOM 1299 N N . ASN A 1 163 ? -9.915 -13.669 2.294 1.00 98.06 163 ASN A N 1
ATOM 1300 C CA . ASN A 1 163 ? -9.194 -14.553 1.377 1.00 98.06 163 ASN A CA 1
ATOM 1301 C C . ASN A 1 163 ? -8.570 -13.783 0.207 1.00 98.06 163 ASN A C 1
ATOM 1303 O O . ASN A 1 163 ? -7.425 -14.060 -0.136 1.00 98.06 163 ASN A O 1
ATOM 1307 N N . LEU A 1 164 ? -9.276 -12.796 -0.355 1.00 98.19 164 LEU A N 1
ATOM 1308 C CA . LEU A 1 164 ? -8.727 -11.908 -1.380 1.00 98.19 164 LEU A CA 1
ATOM 1309 C C . LEU A 1 164 ? -7.489 -11.169 -0.858 1.00 98.19 164 LEU A C 1
ATOM 1311 O O . LEU A 1 164 ? -6.448 -11.172 -1.513 1.00 98.19 164 LEU A O 1
ATOM 1315 N N . ARG A 1 165 ? -7.569 -10.583 0.343 1.00 98.69 165 ARG A N 1
ATOM 1316 C CA . ARG A 1 165 ? -6.421 -9.903 0.952 1.00 98.69 165 ARG A CA 1
ATOM 1317 C C . ARG A 1 165 ? -5.257 -10.866 1.218 1.00 98.69 165 ARG A C 1
ATOM 1319 O O . ARG A 1 165 ? -4.120 -10.517 0.905 1.00 98.69 165 ARG A O 1
ATOM 1326 N N . MET A 1 166 ? -5.523 -12.065 1.751 1.00 98.31 166 MET A N 1
ATOM 1327 C CA . MET A 1 16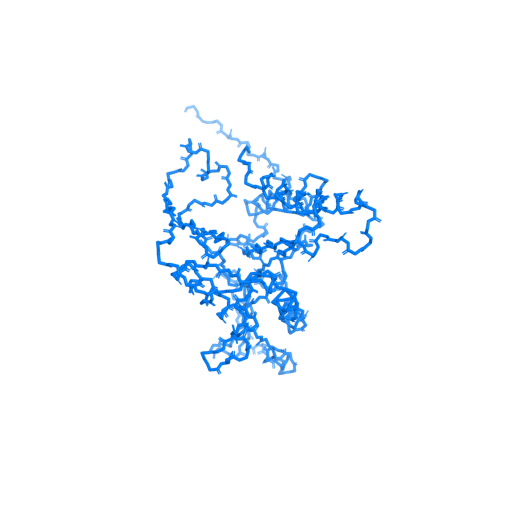6 ? -4.507 -13.116 1.947 1.00 98.31 166 MET A CA 1
ATOM 1328 C C . MET A 1 166 ? -3.806 -13.446 0.629 1.00 98.31 166 MET A C 1
ATOM 1330 O O . MET A 1 166 ? -2.586 -13.416 0.594 1.00 98.31 166 MET A O 1
ATOM 1334 N N . GLN A 1 167 ? -4.551 -13.701 -0.450 1.00 98.06 167 GLN A N 1
ATOM 1335 C CA . GLN A 1 167 ? -3.987 -14.069 -1.755 1.00 98.06 167 GLN A CA 1
ATOM 1336 C C . GLN A 1 167 ? -3.077 -12.979 -2.332 1.00 98.06 167 GLN A C 1
ATOM 1338 O O . GLN A 1 167 ? -1.968 -13.281 -2.763 1.00 98.06 167 GLN A O 1
ATOM 1343 N N . LEU A 1 168 ? -3.510 -11.716 -2.278 1.00 98.44 168 LEU A N 1
ATOM 1344 C CA . LEU A 1 168 ? -2.700 -10.582 -2.738 1.00 98.44 168 LEU A CA 1
ATOM 1345 C C . LEU A 1 168 ? -1.412 -10.434 -1.926 1.00 98.44 168 LEU A C 1
ATOM 1347 O O . LEU A 1 168 ? -0.342 -10.175 -2.472 1.00 98.44 168 LEU A O 1
ATOM 1351 N N . TRP A 1 169 ? -1.505 -10.588 -0.605 1.00 98.62 169 TRP A N 1
ATOM 1352 C CA . TRP A 1 169 ? -0.332 -10.495 0.257 1.00 98.62 169 TRP A CA 1
ATOM 1353 C C . TRP A 1 169 ? 0.596 -11.691 0.076 1.00 98.62 169 TRP A C 1
ATOM 1355 O O . TRP A 1 169 ? 1.803 -11.492 0.047 1.00 98.62 169 TRP A O 1
ATOM 1365 N N . GLU A 1 170 ? 0.065 -12.902 -0.097 1.00 98.31 170 GLU A N 1
ATOM 1366 C CA . GLU A 1 170 ? 0.868 -14.087 -0.400 1.00 98.31 170 GLU A CA 1
ATOM 1367 C C . GLU A 1 170 ? 1.698 -13.882 -1.673 1.00 98.31 170 GLU A C 1
ATOM 1369 O O . GLU A 1 170 ? 2.907 -14.100 -1.653 1.00 98.31 170 GLU A O 1
ATOM 1374 N N . GLU A 1 171 ? 1.082 -13.376 -2.744 1.00 97.62 171 GLU A N 1
ATOM 1375 C CA . GLU A 1 171 ? 1.779 -13.050 -3.990 1.00 97.62 171 GLU A CA 1
ATOM 1376 C C . 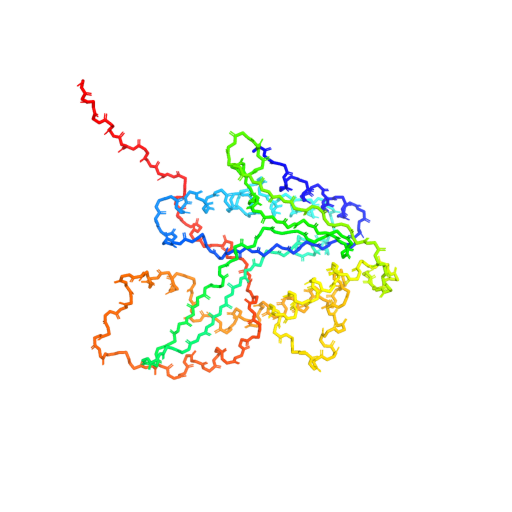GLU A 1 171 ? 2.867 -11.986 -3.776 1.00 97.62 171 GLU A C 1
ATOM 1378 O O . GLU A 1 171 ? 4.041 -12.206 -4.073 1.00 97.62 171 GLU A O 1
ATOM 1383 N N . HIS A 1 172 ? 2.503 -10.823 -3.234 1.00 98.06 172 HIS A N 1
ATOM 1384 C CA . HIS A 1 172 ? 3.414 -9.677 -3.187 1.00 98.06 172 HIS A CA 1
ATOM 1385 C C . HIS A 1 172 ? 4.501 -9.785 -2.107 1.00 98.06 172 HIS A C 1
ATOM 1387 O O . HIS A 1 172 ? 5.547 -9.144 -2.240 1.00 98.06 172 HIS A O 1
ATOM 1393 N N . LEU A 1 173 ? 4.290 -10.603 -1.073 1.00 98.19 173 LEU A N 1
ATOM 1394 C CA . LEU A 1 173 ? 5.303 -10.943 -0.066 1.00 98.19 173 LEU A CA 1
ATOM 1395 C C . LEU A 1 173 ? 6.108 -12.197 -0.434 1.00 98.19 173 LEU A C 1
ATOM 1397 O O . LEU A 1 173 ? 7.038 -12.531 0.291 1.00 98.19 173 LEU A O 1
ATOM 1401 N N . GLY A 1 174 ? 5.776 -12.894 -1.529 1.00 96.75 174 GLY A N 1
ATOM 1402 C CA . GLY A 1 174 ? 6.484 -14.106 -1.948 1.00 96.75 174 GLY A CA 1
ATOM 1403 C C . GLY A 1 174 ? 6.272 -15.300 -1.015 1.00 96.75 174 GLY A C 1
ATOM 1404 O O . GLY A 1 174 ? 7.183 -16.102 -0.834 1.00 96.75 174 GLY A O 1
ATOM 1405 N N . ILE A 1 175 ? 5.093 -15.407 -0.401 1.00 97.56 175 ILE A N 1
ATOM 1406 C CA . ILE A 1 175 ? 4.731 -16.499 0.508 1.00 97.56 175 ILE A CA 1
ATOM 1407 C C . ILE A 1 175 ? 4.150 -17.650 -0.315 1.00 97.56 175 ILE A C 1
ATOM 1409 O O . ILE A 1 175 ? 3.101 -17.515 -0.950 1.00 97.56 175 ILE A O 1
ATOM 1413 N N . HIS A 1 176 ? 4.790 -18.815 -0.272 1.00 94.38 176 HIS A N 1
ATOM 1414 C CA . HIS A 1 176 ? 4.313 -19.983 -0.998 1.00 94.38 176 HIS A CA 1
ATOM 1415 C C . HIS A 1 176 ? 3.118 -20.658 -0.302 1.00 94.38 176 HIS A C 1
ATOM 1417 O O . HIS A 1 176 ? 2.943 -20.561 0.917 1.00 94.38 176 HIS A O 1
ATOM 1423 N N . PRO A 1 177 ? 2.298 -21.435 -1.043 1.00 89.94 177 PRO A N 1
ATOM 1424 C CA . PRO A 1 177 ? 1.162 -22.164 -0.476 1.00 89.94 177 PRO A CA 1
ATOM 1425 C C . PRO A 1 177 ? 1.493 -23.053 0.734 1.00 89.94 177 PRO A C 1
ATOM 1427 O O . PRO A 1 177 ? 0.623 -23.267 1.578 1.00 89.94 177 PRO A O 1
ATOM 1430 N N . HIS A 1 178 ? 2.735 -23.536 0.827 1.00 92.75 178 HIS A N 1
ATOM 1431 C CA . HIS A 1 178 ? 3.221 -24.419 1.890 1.00 92.75 178 HIS A CA 1
ATOM 1432 C C . HIS A 1 178 ? 3.867 -23.682 3.079 1.00 92.75 178 HIS A C 1
ATOM 1434 O O . HIS A 1 178 ? 4.183 -24.316 4.086 1.00 92.75 178 HIS A O 1
ATOM 1440 N N . ASP A 1 179 ? 4.006 -22.354 3.019 1.00 94.69 179 ASP A N 1
ATOM 1441 C CA . ASP A 1 179 ? 4.635 -21.550 4.073 1.00 94.69 179 ASP A CA 1
ATOM 1442 C C . ASP A 1 179 ? 3.643 -21.225 5.197 1.00 94.69 179 ASP A C 1
ATOM 1444 O O . ASP A 1 179 ? 3.247 -20.080 5.425 1.00 94.69 179 ASP A O 1
ATOM 1448 N N . HIS A 1 180 ? 3.212 -22.258 5.922 1.00 94.69 180 HIS A N 1
ATOM 1449 C CA . HIS A 1 180 ? 2.171 -22.144 6.948 1.00 94.69 180 HIS A CA 1
ATOM 1450 C C . HIS A 1 180 ? 2.489 -21.101 8.031 1.00 94.69 180 HIS A C 1
ATOM 1452 O O . HIS A 1 180 ? 1.584 -20.397 8.471 1.00 94.69 180 HIS A O 1
ATOM 1458 N N . LEU A 1 181 ? 3.759 -20.968 8.428 1.00 94.06 181 LEU A N 1
ATOM 1459 C CA . LEU A 1 181 ? 4.191 -19.984 9.428 1.00 94.06 181 LEU A CA 1
ATOM 1460 C C . LEU A 1 181 ? 4.080 -18.546 8.904 1.00 94.06 181 LEU A C 1
ATOM 1462 O O . LEU A 1 181 ? 3.544 -17.684 9.593 1.00 94.06 181 LEU A O 1
ATOM 1466 N N . LEU A 1 182 ? 4.514 -18.286 7.668 1.00 95.12 182 LEU A N 1
ATOM 1467 C CA . LEU A 1 182 ? 4.418 -16.949 7.073 1.00 95.12 182 LEU A CA 1
ATOM 1468 C C . LEU A 1 182 ? 2.956 -16.555 6.825 1.00 95.12 182 LEU A C 1
ATOM 1470 O O . LEU A 1 182 ? 2.566 -15.420 7.088 1.00 95.12 182 LEU A O 1
ATOM 1474 N N . LYS A 1 183 ? 2.110 -17.511 6.420 1.00 96.19 183 LYS A N 1
ATOM 1475 C CA . LYS A 1 183 ? 0.655 -17.308 6.305 1.00 96.19 183 LYS A CA 1
ATOM 1476 C C . LYS A 1 183 ? -0.009 -16.964 7.642 1.00 96.19 183 LYS A C 1
ATOM 1478 O O . LYS A 1 183 ? -0.988 -16.217 7.664 1.00 96.19 183 LYS A O 1
ATOM 1483 N N . GLN A 1 184 ? 0.495 -17.508 8.751 1.00 95.19 184 GLN A N 1
ATOM 1484 C CA . GLN A 1 184 ? 0.000 -17.165 10.086 1.00 95.19 184 GLN A CA 1
ATOM 1485 C C . GLN A 1 184 ? 0.347 -15.728 10.463 1.00 95.19 184 GLN A C 1
ATOM 1487 O O . GLN A 1 184 ? -0.534 -15.042 10.972 1.00 95.19 184 GLN A O 1
ATOM 1492 N N . ILE A 1 185 ? 1.563 -15.260 10.153 1.00 95.19 185 ILE A N 1
ATOM 1493 C CA . ILE A 1 185 ? 1.963 -13.861 10.379 1.00 95.19 185 ILE A CA 1
ATOM 1494 C C . ILE A 1 185 ? 0.940 -12.942 9.712 1.00 95.19 185 ILE A C 1
ATOM 1496 O O . ILE A 1 185 ? 0.254 -12.189 10.389 1.00 95.19 185 ILE A O 1
ATOM 1500 N N . ILE A 1 186 ? 0.722 -13.117 8.407 1.00 97.25 186 ILE A N 1
ATOM 1501 C CA . ILE A 1 186 ? -0.146 -12.236 7.618 1.00 97.25 186 ILE A CA 1
ATOM 1502 C C . ILE A 1 186 ? -1.653 -12.437 7.829 1.00 97.25 186 ILE A C 1
ATOM 1504 O O . ILE A 1 186 ? -2.454 -11.845 7.102 1.00 97.25 186 ILE A O 1
ATOM 1508 N N . THR A 1 187 ? -2.069 -13.304 8.756 1.00 97.19 187 THR A N 1
ATOM 1509 C CA . THR A 1 187 ? -3.493 -13.512 9.060 1.00 97.19 187 THR A CA 1
ATOM 1510 C C . THR A 1 187 ? -4.087 -12.329 9.816 1.00 97.19 187 THR A C 1
ATOM 1512 O O . THR A 1 187 ? -5.256 -12.019 9.593 1.00 97.19 187 THR A O 1
ATOM 1515 N N . ASP A 1 188 ? -3.296 -11.671 10.664 1.00 98.25 188 ASP A N 1
ATOM 1516 C CA . ASP A 1 188 ? -3.688 -10.451 11.364 1.00 98.25 188 ASP A CA 1
ATOM 1517 C C . ASP A 1 188 ? -3.115 -9.230 10.625 1.00 98.25 188 ASP A C 1
ATOM 1519 O O . ASP A 1 188 ? -1.914 -8.964 10.719 1.00 98.25 188 ASP A O 1
ATOM 1523 N N . PRO A 1 189 ? -3.931 -8.476 9.871 1.00 97.94 189 PRO A N 1
ATOM 1524 C CA . PRO A 1 189 ? -3.434 -7.373 9.058 1.00 97.94 189 PRO A CA 1
ATOM 1525 C C . PRO A 1 189 ? -3.069 -6.117 9.867 1.00 97.94 189 PRO A C 1
ATOM 1527 O O . PRO A 1 189 ? -2.514 -5.181 9.295 1.00 97.94 189 PRO A O 1
ATOM 1530 N N . ALA A 1 190 ? -3.394 -6.057 11.164 1.00 97.56 190 ALA A N 1
ATOM 1531 C CA . ALA A 1 190 ? -3.126 -4.893 12.010 1.00 97.56 190 ALA A CA 1
ATOM 1532 C C . ALA A 1 190 ? -1.950 -5.094 12.983 1.00 97.56 190 ALA A C 1
ATOM 1534 O O . ALA A 1 190 ? -1.431 -4.101 13.515 1.00 97.56 190 ALA A O 1
ATOM 1535 N N . SER A 1 191 ? -1.525 -6.345 13.195 1.00 97.81 191 SER A N 1
ATOM 1536 C CA . SER A 1 191 ? -0.470 -6.704 14.144 1.00 97.81 191 SER A CA 1
ATOM 1537 C C . SER A 1 191 ? 0.887 -6.072 13.819 1.00 97.81 191 SER A C 1
ATOM 1539 O O . SER A 1 191 ? 1.196 -5.720 12.675 1.00 97.81 191 SER A O 1
ATOM 1541 N N . SER A 1 192 ? 1.717 -5.916 14.852 1.00 97.06 192 SER A N 1
ATOM 1542 C CA . SER A 1 192 ? 3.117 -5.500 14.713 1.00 97.06 192 SER A CA 1
ATOM 1543 C C . SER A 1 192 ? 3.917 -6.474 13.855 1.00 97.06 192 SER A C 1
ATOM 1545 O O . SER A 1 192 ? 4.675 -6.036 12.999 1.00 97.06 192 SER A O 1
ATOM 1547 N N . GLU A 1 193 ? 3.694 -7.775 14.016 1.00 97.62 193 GLU A N 1
ATOM 1548 C CA . GLU A 1 193 ? 4.416 -8.843 13.326 1.00 97.62 193 GLU A CA 1
ATOM 1549 C C . GLU A 1 193 ? 4.207 -8.757 11.812 1.00 97.62 193 GLU A C 1
ATOM 1551 O O . GLU A 1 193 ? 5.166 -8.797 11.042 1.00 97.62 193 GLU A O 1
ATOM 1556 N N . THR A 1 194 ? 2.960 -8.571 11.372 1.00 98.25 194 THR A N 1
ATOM 1557 C CA . THR A 1 194 ? 2.651 -8.330 9.959 1.00 98.25 194 THR A CA 1
ATOM 1558 C C . THR A 1 194 ? 3.290 -7.039 9.474 1.00 98.25 194 THR A C 1
ATOM 1560 O O . THR A 1 194 ? 3.889 -7.006 8.398 1.00 98.25 194 THR A O 1
ATOM 1563 N N . TRP A 1 195 ? 3.152 -5.958 10.245 1.00 97.81 195 TRP A N 1
ATOM 1564 C CA . TRP A 1 195 ? 3.671 -4.645 9.871 1.00 97.81 195 TRP A CA 1
ATOM 1565 C C . TRP A 1 195 ? 5.189 -4.671 9.654 1.00 97.81 195 TRP A C 1
ATOM 1567 O O . TRP A 1 195 ? 5.676 -4.182 8.633 1.00 97.81 195 TRP A O 1
ATOM 1577 N N . GLU A 1 196 ? 5.919 -5.294 10.577 1.00 97.38 196 GLU A N 1
ATOM 1578 C CA . GLU A 1 196 ? 7.371 -5.469 10.537 1.00 97.38 196 GLU A CA 1
ATOM 1579 C C . GLU A 1 196 ? 7.801 -6.435 9.433 1.00 97.38 196 GLU A C 1
ATOM 1581 O O . GLU A 1 196 ? 8.817 -6.199 8.781 1.00 97.38 196 GLU A O 1
ATOM 1586 N N . TYR A 1 197 ? 7.015 -7.478 9.147 1.00 97.94 197 TYR A N 1
ATOM 1587 C CA . TYR A 1 197 ? 7.308 -8.389 8.043 1.00 97.94 197 TYR A CA 1
ATOM 1588 C C . TYR A 1 197 ? 7.253 -7.684 6.678 1.00 97.94 197 TYR A C 1
ATOM 1590 O O . TYR A 1 197 ? 8.146 -7.875 5.852 1.00 97.94 197 TYR A O 1
ATOM 1598 N N . PHE A 1 198 ? 6.279 -6.793 6.459 1.00 98.38 198 PHE A N 1
ATOM 1599 C CA . PHE A 1 198 ? 6.255 -5.932 5.267 1.00 98.38 198 PHE A CA 1
ATOM 1600 C C . PHE A 1 198 ? 7.523 -5.077 5.160 1.00 98.38 198 PHE A C 1
ATOM 1602 O O . PHE A 1 198 ? 8.154 -5.032 4.102 1.00 98.38 198 PHE A O 1
ATOM 1609 N N . GLN A 1 199 ? 7.919 -4.429 6.259 1.00 96.94 199 GLN A N 1
ATOM 1610 C CA . GLN A 1 199 ? 9.123 -3.598 6.294 1.00 96.94 199 GLN A CA 1
ATOM 1611 C C . GLN A 1 199 ? 10.387 -4.420 6.023 1.00 96.94 199 GLN A C 1
ATOM 1613 O O . GLN A 1 199 ? 11.259 -3.971 5.281 1.00 96.94 199 GLN A O 1
ATOM 1618 N N . TYR A 1 200 ? 10.471 -5.632 6.573 1.00 97.69 200 TYR A N 1
ATOM 1619 C CA . TYR A 1 200 ? 11.569 -6.560 6.332 1.00 97.69 200 TYR A CA 1
ATOM 1620 C C . TYR A 1 200 ? 11.688 -6.930 4.848 1.00 97.69 200 TYR A C 1
ATOM 1622 O O . TYR A 1 200 ? 12.776 -6.808 4.283 1.00 97.69 200 TYR A O 1
ATOM 1630 N N . ILE A 1 201 ? 10.582 -7.316 4.198 1.00 98.25 201 ILE A N 1
ATOM 1631 C CA . ILE A 1 201 ? 10.575 -7.662 2.767 1.00 98.25 201 ILE A CA 1
ATOM 1632 C C . ILE A 1 201 ? 10.988 -6.461 1.912 1.00 98.25 201 ILE A C 1
ATOM 1634 O O . ILE A 1 201 ? 11.856 -6.596 1.050 1.00 98.25 201 ILE A O 1
ATOM 1638 N N . VAL A 1 202 ? 10.437 -5.275 2.189 1.00 97.38 202 VAL A N 1
ATOM 1639 C CA . VAL A 1 202 ? 10.806 -4.041 1.479 1.00 97.38 202 VAL A CA 1
ATOM 1640 C C . VAL A 1 202 ? 12.302 -3.752 1.622 1.00 97.38 202 VAL A C 1
ATOM 1642 O O . VAL A 1 202 ? 12.986 -3.572 0.617 1.00 97.38 202 VAL A O 1
ATOM 1645 N N . GLN A 1 203 ? 12.836 -3.768 2.846 1.00 96.69 203 GLN A N 1
ATOM 1646 C CA . GLN A 1 203 ? 14.256 -3.503 3.099 1.00 96.69 203 GLN A CA 1
ATOM 1647 C C . GLN A 1 203 ? 15.173 -4.547 2.454 1.00 96.69 203 GLN A C 1
ATOM 1649 O O . GLN A 1 203 ? 16.261 -4.206 1.986 1.00 96.69 203 GLN A O 1
ATOM 1654 N N . ASN A 1 204 ? 14.767 -5.818 2.444 1.00 96.75 204 ASN A N 1
ATOM 1655 C CA . ASN A 1 204 ? 15.495 -6.878 1.756 1.00 96.75 204 ASN A CA 1
ATOM 1656 C C . ASN A 1 204 ? 15.548 -6.607 0.248 1.00 96.75 204 ASN A C 1
ATOM 1658 O O . ASN A 1 204 ? 16.630 -6.533 -0.333 1.00 96.75 204 ASN A O 1
ATOM 1662 N N . ASN A 1 205 ? 14.390 -6.377 -0.368 1.00 96.06 205 ASN A N 1
ATOM 1663 C CA . ASN A 1 205 ? 14.291 -6.174 -1.808 1.00 96.06 205 ASN A CA 1
ATOM 1664 C C . ASN A 1 205 ? 15.022 -4.903 -2.259 1.00 96.06 205 ASN A C 1
ATOM 1666 O O . ASN A 1 205 ? 15.700 -4.923 -3.283 1.00 96.06 205 ASN A O 1
ATOM 1670 N N . GLU A 1 206 ? 14.971 -3.816 -1.488 1.00 91.94 206 GLU A N 1
ATOM 1671 C CA . GLU A 1 206 ? 15.742 -2.601 -1.786 1.00 91.94 206 GLU A CA 1
ATOM 1672 C C . GLU A 1 206 ? 17.255 -2.845 -1.776 1.00 91.94 206 GLU A C 1
ATOM 1674 O O . GLU A 1 206 ? 17.955 -2.353 -2.661 1.00 91.94 206 GLU A O 1
ATOM 1679 N N . LYS A 1 207 ? 17.767 -3.659 -0.843 1.00 92.56 207 LYS A N 1
ATOM 1680 C CA . LYS A 1 207 ? 19.184 -4.067 -0.838 1.00 92.56 207 LYS A CA 1
ATOM 1681 C C . LYS A 1 207 ? 19.535 -4.914 -2.060 1.00 92.56 207 LYS A C 1
ATOM 1683 O O . LYS A 1 207 ? 20.621 -4.761 -2.621 1.00 92.56 207 LYS A O 1
ATOM 1688 N N . CYS A 1 208 ? 18.629 -5.788 -2.492 1.00 91.25 208 CYS A N 1
ATOM 1689 C CA . CYS A 1 208 ? 18.810 -6.586 -3.703 1.00 91.25 208 CYS A CA 1
ATOM 1690 C C . CYS A 1 208 ? 18.834 -5.714 -4.969 1.00 91.25 208 CYS A C 1
ATOM 1692 O O . CYS A 1 208 ? 19.641 -5.957 -5.869 1.00 91.25 208 CYS A O 1
ATOM 1694 N N . TYR A 1 209 ? 18.002 -4.671 -5.015 1.00 88.12 209 TYR A N 1
ATOM 1695 C CA . TYR A 1 209 ? 17.889 -3.737 -6.137 1.00 88.12 209 TYR A CA 1
ATOM 1696 C C . TYR A 1 209 ? 18.841 -2.533 -6.073 1.00 88.12 209 TYR A C 1
ATOM 1698 O O . TYR A 1 209 ? 18.786 -1.688 -6.961 1.00 88.12 209 TYR A O 1
ATOM 1706 N N . GLU A 1 210 ? 19.728 -2.440 -5.080 1.00 84.19 210 GLU A N 1
ATOM 1707 C CA . GLU A 1 210 ? 20.603 -1.277 -4.834 1.00 84.19 210 GLU A CA 1
ATOM 1708 C C . GLU A 1 210 ? 21.385 -0.810 -6.081 1.00 84.19 210 GLU A C 1
ATOM 1710 O O . GLU A 1 210 ? 21.560 0.387 -6.305 1.00 84.19 210 GLU A O 1
ATOM 1715 N N . ASN A 1 211 ? 21.808 -1.755 -6.927 1.00 75.00 211 ASN A N 1
ATOM 1716 C CA . ASN A 1 211 ? 22.561 -1.493 -8.160 1.00 75.00 211 ASN A CA 1
ATOM 1717 C C . ASN A 1 211 ? 21.684 -1.234 -9.400 1.00 75.00 211 ASN A C 1
ATOM 1719 O O . ASN A 1 211 ? 22.218 -1.085 -10.498 1.00 75.00 211 ASN A O 1
ATOM 1723 N N . PHE A 1 212 ? 20.363 -1.239 -9.241 1.00 74.31 212 PHE A N 1
ATOM 1724 C CA . PHE A 1 212 ? 19.374 -1.096 -10.304 1.00 74.31 212 PHE A CA 1
ATOM 1725 C C . PHE A 1 212 ? 18.437 0.048 -9.927 1.00 74.31 212 PHE A C 1
ATOM 1727 O O . PHE A 1 212 ? 17.324 -0.182 -9.440 1.00 74.31 212 PHE A O 1
ATOM 1734 N N . LYS A 1 213 ? 18.877 1.299 -10.089 1.00 67.06 213 LYS A N 1
ATOM 1735 C CA . LYS A 1 213 ? 18.054 2.449 -9.694 1.00 67.06 213 LYS A CA 1
ATOM 1736 C C . LYS 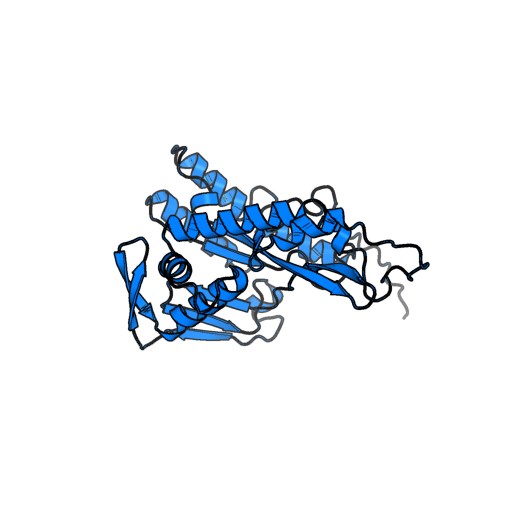A 1 213 ? 16.823 2.555 -10.583 1.00 67.06 213 LYS A C 1
ATOM 1738 O O . LYS A 1 213 ? 16.781 2.030 -11.689 1.00 67.06 213 LYS A O 1
ATOM 1743 N N . LEU A 1 214 ? 15.808 3.257 -10.088 1.00 64.38 214 LEU A N 1
ATOM 1744 C CA . LEU A 1 214 ? 14.593 3.541 -10.851 1.00 64.38 214 LEU A CA 1
ATOM 1745 C C . LEU A 1 214 ? 14.884 4.269 -12.166 1.00 64.38 214 LEU A C 1
ATOM 1747 O O . LEU A 1 214 ? 14.317 3.927 -13.196 1.00 64.38 214 LEU A O 1
ATOM 1751 N N . GLU A 1 215 ? 15.827 5.204 -12.127 1.00 55.94 215 GLU A N 1
ATOM 1752 C CA . GLU A 1 215 ? 16.322 5.950 -13.287 1.00 55.94 215 GLU A CA 1
ATOM 1753 C C . GLU A 1 215 ? 16.979 5.027 -14.326 1.00 55.94 215 GLU A C 1
ATOM 1755 O O . GLU A 1 215 ? 16.863 5.285 -15.518 1.00 55.94 215 GLU A O 1
ATOM 1760 N N . ASP A 1 216 ? 17.591 3.917 -13.893 1.00 50.56 216 ASP A N 1
ATOM 1761 C CA . ASP A 1 216 ? 18.214 2.925 -14.781 1.00 50.56 216 ASP A CA 1
ATOM 1762 C C . ASP A 1 216 ? 17.169 2.019 -15.464 1.00 50.56 216 ASP A C 1
ATOM 1764 O O . ASP A 1 216 ? 17.415 1.494 -16.547 1.00 50.56 216 ASP A O 1
ATOM 1768 N N . THR A 1 217 ? 15.998 1.842 -14.841 1.00 48.88 217 THR A N 1
ATOM 1769 C CA . THR A 1 217 ? 14.855 1.071 -15.375 1.00 48.88 217 THR A CA 1
ATOM 1770 C C . THR A 1 217 ? 14.169 1.774 -16.543 1.00 48.88 217 THR A C 1
ATOM 1772 O O . THR A 1 217 ? 13.737 1.136 -17.494 1.00 48.88 217 THR A O 1
ATOM 1775 N N . VAL A 1 218 ? 14.103 3.105 -16.493 1.00 42.47 218 VAL A N 1
ATOM 1776 C CA . VAL A 1 218 ? 13.303 3.913 -17.421 1.00 42.47 218 VAL A CA 1
ATOM 1777 C C . VAL A 1 218 ? 13.948 4.068 -18.807 1.00 42.47 218 VAL A C 1
ATOM 1779 O O . VAL A 1 218 ? 13.264 4.351 -19.788 1.00 42.47 218 VAL A O 1
ATOM 1782 N N . VAL A 1 219 ? 15.259 3.847 -18.938 1.00 37.94 219 VAL A N 1
ATOM 1783 C CA . VAL A 1 219 ? 15.988 4.101 -20.197 1.00 37.94 219 VAL A CA 1
ATOM 1784 C C . VAL A 1 219 ? 15.659 3.081 -21.302 1.00 37.94 219 VAL A C 1
ATOM 1786 O O . VAL A 1 219 ? 16.079 3.254 -22.443 1.00 37.94 219 VAL A O 1
ATOM 1789 N N . VAL A 1 220 ? 14.858 2.050 -21.024 1.00 38.25 220 VAL A N 1
ATOM 1790 C CA . VAL A 1 220 ? 14.534 0.995 -21.996 1.00 38.25 220 VAL A CA 1
ATOM 1791 C C . VAL A 1 220 ? 13.087 1.120 -22.483 1.00 38.25 220 VAL A C 1
ATOM 1793 O O . VAL A 1 220 ? 12.286 0.195 -22.392 1.00 38.25 220 VAL A O 1
ATOM 1796 N N . GLY A 1 221 ? 12.737 2.299 -23.009 1.00 34.94 221 GLY A N 1
ATOM 1797 C CA . GLY A 1 221 ? 11.501 2.492 -23.770 1.00 34.94 221 GLY A CA 1
ATOM 1798 C C . GLY A 1 221 ? 11.421 1.524 -24.957 1.00 34.94 221 GLY A C 1
ATOM 1799 O O . GLY A 1 221 ? 12.428 1.007 -25.426 1.00 34.94 221 GLY A O 1
ATOM 1800 N N . TYR A 1 222 ? 10.219 1.281 -25.469 1.00 38.12 222 TYR A N 1
ATOM 1801 C CA . TYR A 1 222 ? 9.895 0.271 -26.492 1.00 38.12 222 TYR A CA 1
ATOM 1802 C C . TYR A 1 222 ? 10.684 0.385 -27.827 1.00 38.12 222 TYR A C 1
ATOM 1804 O O . TYR A 1 222 ? 10.706 -0.560 -28.611 1.00 38.12 222 TYR A O 1
ATOM 1812 N N . GLU A 1 223 ? 11.376 1.505 -28.080 1.00 32.56 223 GLU A N 1
ATOM 1813 C CA . GLU A 1 223 ? 12.306 1.710 -29.214 1.00 32.56 223 GLU A CA 1
ATOM 1814 C C . GLU A 1 223 ? 13.799 1.694 -28.815 1.00 32.56 223 GLU A C 1
ATOM 1816 O O . GLU A 1 223 ? 14.694 1.837 -29.650 1.00 32.56 223 GLU A O 1
ATOM 1821 N N . GLY A 1 224 ? 14.064 1.504 -27.527 1.00 38.12 224 GLY A N 1
ATOM 1822 C CA . GLY A 1 224 ? 15.333 1.681 -26.838 1.00 38.12 224 GLY A CA 1
ATOM 1823 C C . GLY A 1 224 ? 15.716 0.490 -25.968 1.00 38.12 224 GLY A C 1
ATOM 1824 O O . GLY A 1 224 ? 16.434 0.674 -24.989 1.00 38.12 224 GLY A O 1
ATOM 1825 N N . TYR A 1 225 ? 15.363 -0.746 -26.357 1.00 38.59 225 TYR A N 1
ATOM 1826 C CA . TYR A 1 225 ? 16.336 -1.817 -26.117 1.00 38.59 225 TYR A CA 1
ATOM 1827 C C . TYR A 1 225 ? 17.667 -1.277 -26.644 1.00 38.59 225 TYR A C 1
ATOM 1829 O O . TYR A 1 225 ? 17.692 -0.888 -27.819 1.00 38.59 225 TYR A O 1
ATOM 1837 N N . PRO A 1 226 ? 18.746 -1.186 -25.841 1.00 35.94 226 PRO A N 1
ATOM 1838 C CA . PRO A 1 226 ? 20.043 -0.878 -26.415 1.00 35.94 226 PRO A CA 1
ATOM 1839 C C . PRO A 1 226 ? 20.203 -1.835 -27.592 1.00 35.94 226 PRO A C 1
ATOM 1841 O O . PRO A 1 226 ? 20.100 -3.053 -27.409 1.00 35.94 226 PRO A O 1
ATOM 1844 N N . LYS A 1 227 ? 20.317 -1.295 -28.817 1.00 36.56 227 LYS A N 1
ATOM 1845 C CA . LYS A 1 227 ? 20.668 -2.106 -29.983 1.00 36.56 227 LYS A CA 1
ATOM 1846 C C . LYS A 1 227 ? 21.897 -2.864 -29.538 1.00 36.56 227 LYS A C 1
ATOM 1848 O O . LYS A 1 227 ? 22.906 -2.226 -29.305 1.00 36.56 227 LYS A O 1
ATOM 1853 N N . LEU A 1 228 ? 21.778 -4.173 -29.335 1.00 42.19 228 LEU A N 1
ATOM 1854 C CA . LEU A 1 228 ? 22.851 -4.983 -28.779 1.00 42.19 228 LEU A CA 1
ATOM 1855 C C . LEU A 1 228 ? 24.056 -4.862 -29.714 1.00 42.19 228 LEU A C 1
ATOM 1857 O O . LEU A 1 228 ? 24.145 -5.585 -30.703 1.00 42.19 228 LEU A O 1
ATOM 1861 N N . ASP A 1 229 ? 25.007 -3.985 -29.402 1.00 36.06 229 ASP A N 1
ATOM 1862 C CA . ASP A 1 229 ? 26.260 -3.817 -30.145 1.00 36.06 229 ASP A CA 1
ATOM 1863 C C . ASP A 1 229 ? 27.210 -5.011 -29.909 1.00 36.06 229 ASP A C 1
ATOM 1865 O O . ASP A 1 229 ? 28.428 -4.891 -30.042 1.00 36.06 229 ASP A O 1
ATOM 1869 N N . GLY A 1 230 ? 26.686 -6.165 -29.476 1.00 39.19 230 GLY A N 1
ATOM 1870 C CA . GLY A 1 230 ? 27.451 -7.374 -29.178 1.00 39.19 230 GLY A CA 1
ATOM 1871 C C . GLY A 1 230 ? 28.472 -7.227 -28.042 1.00 39.19 230 GLY A C 1
ATOM 1872 O O . GLY A 1 230 ? 29.320 -8.100 -27.888 1.00 39.19 230 GLY A O 1
ATOM 1873 N N . LYS A 1 231 ? 28.426 -6.136 -27.261 1.00 37.97 231 LYS A N 1
ATOM 1874 C CA . LYS A 1 231 ? 29.441 -5.789 -26.245 1.00 37.97 231 LYS A CA 1
ATOM 1875 C C . LYS A 1 231 ? 28.953 -5.795 -24.796 1.00 37.97 231 LYS A C 1
ATOM 1877 O O . LYS A 1 231 ? 29.714 -5.424 -23.908 1.00 37.97 231 LYS A O 1
ATOM 1882 N N . TRP A 1 232 ? 27.726 -6.233 -24.531 1.00 43.47 232 TRP A N 1
ATOM 1883 C CA . TRP A 1 232 ? 27.272 -6.447 -23.158 1.00 43.47 232 TRP A CA 1
ATOM 1884 C C . TRP A 1 232 ? 27.632 -7.862 -22.712 1.00 43.47 232 TRP A C 1
ATOM 1886 O O . TRP A 1 232 ? 26.917 -8.820 -22.990 1.00 43.47 232 TRP A O 1
ATOM 1896 N N . ALA A 1 233 ? 28.773 -7.986 -22.035 1.00 40.88 233 ALA A N 1
ATOM 1897 C CA . ALA A 1 233 ? 29.037 -9.147 -21.202 1.00 40.88 233 ALA A CA 1
ATOM 1898 C C . ALA A 1 233 ? 28.219 -8.985 -19.907 1.00 40.88 233 ALA A C 1
ATOM 1900 O O . ALA A 1 233 ? 28.343 -7.945 -19.255 1.00 40.88 233 ALA A O 1
ATOM 1901 N N . PRO A 1 234 ? 27.369 -9.954 -19.537 1.00 47.31 234 PRO A N 1
ATOM 1902 C CA . PRO A 1 234 ? 26.648 -9.903 -18.276 1.00 47.31 234 PRO A CA 1
ATOM 1903 C C . PRO A 1 234 ? 27.660 -9.931 -17.117 1.00 47.31 234 PRO A C 1
ATOM 1905 O O . PRO A 1 234 ? 28.453 -10.864 -16.999 1.00 47.31 234 PRO A O 1
ATOM 1908 N N . ASP A 1 235 ? 27.677 -8.883 -16.288 1.00 51.97 235 ASP A N 1
ATOM 1909 C CA . ASP A 1 235 ? 28.512 -8.817 -15.083 1.00 51.97 235 ASP A CA 1
ATOM 1910 C C . ASP A 1 235 ? 27.915 -9.753 -14.028 1.00 51.97 235 ASP A C 1
ATOM 1912 O O . ASP A 1 235 ? 26.991 -9.391 -13.297 1.00 51.97 235 ASP A O 1
ATOM 1916 N N . VAL A 1 236 ? 28.418 -10.990 -14.008 1.00 49.62 236 VAL A N 1
ATOM 1917 C CA . VAL A 1 236 ? 27.868 -12.111 -13.234 1.00 49.62 236 VAL A CA 1
ATOM 1918 C C . VAL A 1 236 ? 27.716 -11.775 -11.741 1.00 49.62 236 VAL A C 1
ATOM 1920 O O . VAL A 1 236 ? 26.755 -12.212 -11.109 1.00 49.62 236 VAL A O 1
ATOM 1923 N N . GLY A 1 237 ? 28.593 -10.921 -11.196 1.00 52.75 237 GLY A N 1
ATOM 1924 C CA . GLY A 1 237 ? 28.561 -10.496 -9.793 1.00 52.75 237 GLY A CA 1
ATOM 1925 C C . GLY A 1 237 ? 27.406 -9.553 -9.429 1.00 52.75 237 GLY A C 1
ATOM 1926 O O . GLY A 1 237 ? 27.037 -9.462 -8.259 1.00 52.75 237 GLY A O 1
ATOM 1927 N N . LYS A 1 238 ? 26.775 -8.875 -10.401 1.00 56.69 238 LYS A N 1
ATOM 1928 C CA . LYS A 1 238 ? 25.591 -8.028 -10.142 1.00 56.69 238 LYS A CA 1
ATOM 1929 C C . LYS A 1 238 ? 24.306 -8.835 -9.933 1.00 56.69 238 LYS A C 1
ATOM 1931 O O . LYS A 1 238 ? 23.354 -8.298 -9.369 1.00 56.69 238 LYS A O 1
ATOM 1936 N N . TYR A 1 239 ? 24.269 -10.100 -10.356 1.00 65.62 239 TYR A N 1
ATOM 1937 C CA . TYR A 1 239 ? 23.058 -10.932 -10.317 1.00 65.62 239 TYR A CA 1
ATOM 1938 C C . TYR A 1 239 ? 22.871 -11.693 -9.010 1.00 65.62 239 TYR A C 1
ATOM 1940 O O . TYR A 1 239 ? 21.738 -12.011 -8.656 1.00 65.62 239 TYR A O 1
ATOM 1948 N N . GLU A 1 240 ? 23.949 -11.952 -8.269 1.00 73.44 240 GLU A N 1
ATOM 1949 C CA . GLU A 1 240 ? 23.880 -12.718 -7.019 1.00 73.44 240 GLU A CA 1
ATOM 1950 C C . GLU A 1 240 ? 22.942 -12.064 -5.999 1.00 73.44 240 GLU A C 1
ATOM 1952 O O . GLU A 1 240 ? 22.178 -12.753 -5.326 1.00 73.44 240 GLU A O 1
ATOM 1957 N N . LYS A 1 241 ? 22.926 -10.724 -5.938 1.00 82.75 241 LYS A N 1
ATOM 1958 C CA . LYS A 1 241 ? 22.016 -9.983 -5.054 1.00 82.75 241 LYS A CA 1
ATOM 1959 C C . LYS A 1 241 ? 20.545 -10.136 -5.453 1.00 82.75 241 LYS A C 1
ATOM 1961 O O . LYS A 1 241 ? 19.692 -10.196 -4.572 1.00 82.75 241 LYS A O 1
ATOM 1966 N N . LEU A 1 242 ? 20.236 -10.212 -6.751 1.00 86.25 242 LEU A N 1
ATOM 1967 C CA . LEU A 1 242 ? 18.855 -10.317 -7.239 1.00 86.25 242 LEU A CA 1
ATOM 1968 C C . LEU A 1 242 ? 18.207 -11.658 -6.877 1.00 86.25 242 LEU A C 1
ATOM 1970 O O . LEU A 1 242 ? 17.006 -11.707 -6.630 1.00 86.25 242 LEU A O 1
ATOM 1974 N N . ALA A 1 243 ? 19.000 -12.726 -6.751 1.00 86.81 243 ALA A N 1
ATOM 1975 C CA . ALA A 1 243 ? 18.517 -14.022 -6.272 1.00 86.81 243 ALA A CA 1
ATOM 1976 C C . ALA A 1 243 ? 17.944 -13.970 -4.840 1.00 86.81 243 ALA A C 1
ATOM 1978 O O . ALA A 1 243 ? 17.205 -14.868 -4.449 1.00 86.81 243 ALA A O 1
ATOM 1979 N N . GLY A 1 244 ? 18.271 -12.928 -4.066 1.00 91.44 244 GLY A N 1
ATOM 1980 C CA . GLY A 1 244 ? 17.721 -12.689 -2.732 1.00 91.44 244 GLY A CA 1
ATOM 1981 C C . GLY A 1 244 ? 16.386 -11.938 -2.705 1.00 91.44 244 GLY A C 1
ATOM 1982 O O . GLY A 1 244 ? 15.853 -11.734 -1.617 1.00 91.44 244 GLY A O 1
ATOM 1983 N N . VAL A 1 245 ? 15.847 -11.500 -3.851 1.00 94.50 245 VAL A N 1
ATOM 1984 C CA . VAL A 1 245 ? 14.530 -10.840 -3.908 1.00 94.50 245 VAL A CA 1
ATOM 1985 C C . VAL A 1 245 ? 13.442 -11.835 -3.508 1.00 94.50 245 VAL A C 1
ATOM 1987 O O . VAL A 1 245 ? 13.385 -12.945 -4.034 1.00 94.50 245 VAL A O 1
ATOM 1990 N N . VAL A 1 246 ? 12.551 -11.414 -2.611 1.00 95.94 246 VAL A N 1
ATOM 1991 C CA . VAL A 1 246 ? 11.397 -12.201 -2.160 1.00 95.94 246 VAL A CA 1
ATOM 1992 C C . VAL A 1 246 ? 10.123 -11.409 -2.426 1.00 95.94 246 VAL A C 1
ATOM 1994 O O . VAL A 1 246 ? 10.000 -10.253 -2.017 1.00 95.94 246 VAL A O 1
ATOM 1997 N N . GLY A 1 247 ? 9.167 -12.021 -3.125 1.00 97.06 247 GLY A N 1
ATOM 1998 C CA . GLY A 1 247 ? 7.956 -11.330 -3.556 1.00 97.06 247 GLY A CA 1
ATOM 1999 C C . GLY A 1 247 ? 8.272 -10.147 -4.471 1.00 97.06 247 GLY A C 1
ATOM 2000 O O . GLY A 1 247 ? 9.172 -10.209 -5.311 1.00 97.06 247 GLY A O 1
ATOM 2001 N N . HIS A 1 248 ? 7.514 -9.065 -4.315 1.00 97.81 248 HIS A N 1
ATOM 2002 C CA . HIS A 1 248 ? 7.529 -7.934 -5.247 1.00 97.81 248 HIS A CA 1
ATOM 2003 C C . HIS A 1 248 ? 7.607 -6.566 -4.566 1.00 97.81 248 HIS A C 1
ATOM 2005 O O . HIS A 1 248 ? 7.828 -5.562 -5.241 1.00 97.81 248 HIS A O 1
ATOM 2011 N N . LEU A 1 249 ? 7.402 -6.498 -3.250 1.00 98.19 249 LEU A N 1
ATOM 2012 C CA . LEU A 1 249 ? 7.284 -5.228 -2.539 1.00 98.19 249 LEU A CA 1
ATOM 2013 C C . LEU A 1 249 ? 8.605 -4.458 -2.475 1.00 98.19 249 LEU A C 1
ATOM 2015 O O . LEU A 1 249 ? 9.648 -5.001 -2.115 1.00 98.19 249 LEU A O 1
ATOM 2019 N N . VAL A 1 250 ? 8.519 -3.164 -2.761 1.00 96.19 250 VAL A N 1
ATOM 2020 C CA . VAL A 1 250 ? 9.559 -2.149 -2.556 1.00 96.19 250 VAL A CA 1
ATOM 2021 C C . VAL A 1 250 ? 8.912 -0.885 -1.981 1.00 96.19 250 VAL A C 1
ATOM 2023 O O . VAL A 1 250 ? 7.688 -0.727 -2.044 1.00 96.19 250 VAL A O 1
ATOM 2026 N N . SER A 1 251 ? 9.700 0.033 -1.420 1.00 95.12 251 SER A N 1
ATOM 2027 C CA . SER A 1 251 ? 9.159 1.312 -0.957 1.00 95.12 251 SER A CA 1
ATOM 2028 C C . SER A 1 251 ? 8.714 2.161 -2.144 1.00 95.12 251 SER A C 1
ATOM 2030 O O . SER A 1 251 ? 9.338 2.155 -3.211 1.00 95.12 251 SER A O 1
ATOM 2032 N N . TYR A 1 252 ? 7.641 2.929 -1.961 1.00 93.69 252 TYR A N 1
ATOM 2033 C CA . TYR A 1 252 ? 7.258 3.931 -2.948 1.00 93.69 252 TYR A CA 1
ATOM 2034 C C . TYR A 1 252 ? 8.361 5.005 -3.058 1.00 93.69 252 TYR A C 1
ATOM 2036 O O . TYR A 1 252 ? 8.778 5.565 -2.035 1.00 93.69 252 TYR A O 1
ATOM 2044 N N . PRO A 1 253 ? 8.831 5.358 -4.269 1.00 89.25 253 PRO A N 1
ATOM 2045 C CA . PRO A 1 253 ? 10.036 6.164 -4.441 1.00 89.25 253 PRO A CA 1
ATOM 2046 C C . PRO A 1 253 ? 9.781 7.665 -4.248 1.00 89.25 253 PRO A C 1
ATOM 2048 O O . PRO A 1 253 ? 9.749 8.455 -5.190 1.00 89.25 253 PRO A O 1
ATOM 2051 N N . ARG A 1 254 ? 9.629 8.088 -2.989 1.00 85.81 254 ARG A N 1
ATOM 2052 C CA . ARG A 1 254 ? 9.299 9.478 -2.603 1.00 85.81 254 ARG A CA 1
ATOM 2053 C C . ARG A 1 254 ? 10.258 10.534 -3.188 1.00 85.81 254 ARG A C 1
ATOM 2055 O O . ARG A 1 254 ? 9.814 11.632 -3.535 1.00 85.81 254 ARG A O 1
ATOM 2062 N N . GLY A 1 255 ? 11.541 10.189 -3.329 1.00 79.06 255 GLY A N 1
ATOM 2063 C CA . GLY A 1 255 ? 12.602 11.066 -3.848 1.00 79.06 255 GLY A CA 1
ATOM 2064 C C . GLY A 1 255 ? 12.779 11.065 -5.375 1.00 79.06 255 GLY A C 1
ATOM 2065 O O . GLY A 1 255 ? 13.623 11.793 -5.890 1.00 79.06 255 GLY A O 1
ATOM 2066 N N . PHE A 1 256 ? 12.010 10.270 -6.128 1.00 78.56 256 PHE A N 1
ATOM 2067 C CA . PHE A 1 256 ? 12.184 10.176 -7.583 1.00 78.56 256 PHE A CA 1
ATOM 2068 C C . PHE A 1 256 ? 11.818 11.489 -8.286 1.00 78.56 256 PHE A C 1
ATOM 2070 O O . PHE A 1 256 ? 10.703 11.978 -8.125 1.00 78.56 256 PHE A O 1
ATOM 2077 N N . LEU A 1 257 ? 12.734 12.077 -9.062 1.00 75.44 257 LEU A N 1
ATOM 2078 C CA . LEU A 1 257 ? 12.559 13.407 -9.674 1.00 75.44 257 LEU A CA 1
ATOM 2079 C C . LEU A 1 257 ? 12.274 14.520 -8.643 1.00 75.44 257 LEU A C 1
ATOM 2081 O O . LEU A 1 257 ? 11.478 15.425 -8.892 1.00 75.44 257 LEU A O 1
ATOM 2085 N N . GLU A 1 258 ? 12.855 14.447 -7.443 1.00 78.00 258 GLU A N 1
ATOM 2086 C CA . GLU A 1 258 ? 12.669 15.485 -6.413 1.00 78.00 258 GLU A CA 1
ATOM 2087 C C . GLU A 1 258 ? 13.347 16.816 -6.772 1.00 78.00 258 GLU A C 1
ATOM 2089 O O . GLU A 1 258 ? 12.873 17.872 -6.363 1.00 78.00 258 GLU A O 1
ATOM 2094 N N . GLN A 1 259 ? 14.413 16.771 -7.578 1.00 75.06 259 GLN A N 1
ATOM 2095 C CA . GLN A 1 259 ? 15.145 17.955 -8.050 1.00 75.06 259 GLN A CA 1
ATOM 2096 C C . GLN A 1 259 ? 14.566 18.562 -9.341 1.00 75.06 259 GLN A C 1
ATOM 2098 O O . GLN A 1 259 ? 15.046 19.592 -9.809 1.00 75.06 259 GLN A O 1
ATOM 2103 N N . GLU A 1 260 ? 13.552 17.930 -9.933 1.00 73.12 260 GLU A N 1
ATOM 2104 C CA . GLU A 1 260 ? 12.944 18.360 -11.192 1.00 73.12 260 GLU A CA 1
ATOM 2105 C C . GLU A 1 260 ? 11.749 19.289 -10.951 1.00 73.12 260 GLU A C 1
ATOM 2107 O O . GLU A 1 260 ? 10.940 19.079 -10.043 1.00 73.12 260 GLU A O 1
ATOM 2112 N N . ASP A 1 261 ? 11.577 20.279 -11.829 1.00 73.50 261 ASP A N 1
ATOM 2113 C CA . ASP A 1 261 ? 10.346 21.064 -11.882 1.00 73.50 261 ASP A CA 1
ATOM 2114 C C . ASP A 1 261 ? 9.262 20.277 -12.635 1.00 73.50 261 ASP A C 1
ATOM 2116 O O . ASP A 1 261 ? 9.229 20.228 -13.865 1.00 73.50 261 ASP A O 1
ATOM 2120 N N . LEU A 1 262 ? 8.387 19.620 -11.872 1.00 77.38 262 LEU A N 1
ATOM 2121 C CA . LEU A 1 262 ? 7.281 18.818 -12.406 1.00 77.38 262 LEU A CA 1
ATOM 2122 C C . LEU A 1 262 ? 6.015 19.647 -12.712 1.00 77.38 262 LEU A C 1
ATOM 2124 O O . LEU A 1 262 ? 5.058 19.112 -13.269 1.00 77.38 262 LEU A O 1
ATOM 2128 N N . ASP A 1 263 ? 5.993 20.923 -12.313 1.00 67.50 263 ASP A N 1
ATOM 2129 C CA . ASP A 1 263 ? 4.877 21.869 -12.483 1.00 67.50 263 ASP A CA 1
ATOM 2130 C C . ASP A 1 263 ? 4.987 22.600 -13.831 1.00 67.50 263 ASP A C 1
ATOM 2132 O O . ASP A 1 263 ? 4.004 22.716 -14.569 1.00 67.50 263 ASP A O 1
ATOM 2136 N N . ARG A 1 264 ? 6.202 23.027 -14.204 1.00 54.47 264 ARG A N 1
ATOM 2137 C CA . ARG A 1 264 ? 6.429 23.843 -15.404 1.00 54.47 264 ARG A CA 1
ATOM 2138 C C . ARG A 1 264 ? 6.502 23.029 -16.691 1.00 54.47 264 ARG A C 1
ATOM 2140 O O . ARG A 1 264 ? 7.532 22.936 -17.358 1.00 54.47 264 ARG A O 1
ATOM 2147 N N . GLY A 1 265 ? 5.344 22.572 -17.144 1.00 45.38 265 GLY A N 1
ATOM 2148 C CA . GLY A 1 265 ? 5.061 22.581 -18.573 1.00 45.38 265 GLY A CA 1
ATOM 2149 C C . GLY A 1 265 ? 4.681 24.003 -18.979 1.00 45.38 265 GLY A C 1
ATOM 2150 O O . GLY A 1 265 ? 3.528 24.387 -18.815 1.00 45.38 265 GLY A O 1
ATOM 2151 N N . SER A 1 266 ? 5.606 24.809 -19.506 1.00 37.84 266 SER A N 1
ATOM 2152 C CA . SER A 1 266 ? 5.198 26.022 -20.218 1.00 37.84 266 SER A CA 1
ATOM 2153 C C . SER A 1 266 ? 4.261 25.619 -21.362 1.00 37.84 266 SER A C 1
ATOM 2155 O O . SER A 1 266 ? 4.674 25.011 -22.352 1.00 37.84 266 SER A O 1
ATOM 2157 N N . LEU A 1 267 ? 2.978 25.950 -21.214 1.00 38.75 267 LEU A N 1
ATOM 2158 C CA . LEU A 1 267 ? 2.035 26.100 -22.315 1.00 38.75 267 LEU A CA 1
ATOM 2159 C C . LEU A 1 267 ? 2.507 27.289 -23.160 1.00 38.75 267 LEU A C 1
ATOM 2161 O O . LEU A 1 267 ? 1.966 28.386 -23.088 1.00 38.75 267 LEU A O 1
ATOM 2165 N N . THR A 1 268 ? 3.542 27.065 -23.960 1.00 33.75 268 THR A N 1
ATOM 2166 C CA . THR A 1 268 ? 3.794 27.862 -25.157 1.00 33.75 268 THR A CA 1
ATOM 2167 C C . THR A 1 268 ? 3.475 26.977 -26.351 1.00 33.75 268 THR A C 1
ATOM 2169 O O . THR A 1 268 ? 4.349 26.603 -27.123 1.00 33.75 268 THR A O 1
ATOM 2172 N N . VAL A 1 269 ? 2.205 26.596 -26.482 1.00 28.48 269 VAL A N 1
ATOM 2173 C CA . VAL A 1 269 ? 1.662 26.317 -27.808 1.00 28.48 269 VAL A CA 1
ATOM 2174 C C . VAL A 1 269 ? 1.012 27.621 -28.227 1.00 28.48 269 VAL A C 1
ATOM 2176 O O . VAL A 1 269 ? -0.087 27.957 -27.795 1.00 28.48 269 VAL A O 1
ATOM 2179 N N . ILE A 1 270 ? 1.753 28.391 -29.021 1.00 30.75 270 ILE A N 1
ATOM 2180 C CA . ILE A 1 270 ? 1.146 29.336 -29.948 1.00 30.75 270 ILE A CA 1
ATOM 2181 C C . ILE A 1 270 ? 0.228 28.473 -30.815 1.00 30.75 270 ILE A C 1
ATOM 2183 O O . ILE A 1 270 ? 0.700 27.737 -31.676 1.00 30.75 270 ILE A O 1
ATOM 2187 N N . THR A 1 271 ? -1.070 28.472 -30.530 1.00 26.34 271 THR A N 1
ATOM 2188 C CA . THR A 1 271 ? -2.058 27.973 -31.483 1.00 26.34 271 THR A CA 1
ATOM 2189 C C . THR A 1 271 ? -2.093 28.975 -32.622 1.00 26.34 271 THR A C 1
ATOM 2191 O O . THR A 1 271 ? -2.638 30.070 -32.473 1.00 26.34 271 THR A O 1
ATOM 2194 N N . GLU A 1 272 ? -1.444 28.621 -33.730 1.00 23.16 272 GLU A N 1
ATOM 2195 C CA . GLU A 1 272 ? -1.660 29.284 -35.007 1.00 23.16 272 GLU A CA 1
ATOM 2196 C C . GLU A 1 272 ? -3.159 29.289 -35.314 1.00 23.16 272 GLU A C 1
ATOM 2198 O O . GLU A 1 272 ? -3.848 28.269 -35.274 1.00 23.16 272 GLU A O 1
ATOM 2203 N N . VAL A 1 273 ? -3.645 30.498 -35.566 1.00 26.09 273 VAL A N 1
ATOM 2204 C CA . VAL A 1 273 ? -4.958 30.798 -36.111 1.00 26.09 273 VAL A CA 1
ATOM 2205 C C . VAL A 1 273 ? -4.913 30.476 -37.599 1.00 26.09 273 VAL A C 1
ATOM 2207 O O . VAL A 1 273 ? -4.084 31.034 -38.313 1.00 26.09 273 VAL A O 1
ATOM 2210 N N . PHE A 1 274 ? -5.855 29.670 -38.077 1.00 22.39 274 PHE A N 1
ATOM 2211 C CA . PHE A 1 274 ? -6.320 29.768 -39.455 1.00 22.39 274 PHE A CA 1
ATOM 2212 C C . PHE A 1 274 ? -7.839 29.953 -39.437 1.00 22.39 274 PHE A C 1
ATOM 2214 O O . PHE A 1 274 ? -8.542 29.281 -38.683 1.00 22.39 274 PHE A O 1
ATOM 2221 N N . VAL A 1 275 ? -8.275 30.962 -40.197 1.00 33.03 275 VAL A N 1
ATOM 2222 C CA . VAL A 1 275 ? -9.662 31.413 -40.406 1.00 33.03 275 VAL A CA 1
ATOM 2223 C C . VAL A 1 275 ? -10.474 30.331 -41.105 1.00 33.03 275 VAL A C 1
ATOM 2225 O O . VAL A 1 275 ? -9.920 29.727 -42.052 1.00 33.03 275 VAL A O 1
#

Foldseek 3Di:
DDCPLVVLLVVLLVCLVVVHQAAAEAEAWLFDPDQCVDLVRLLVVVVVLQQDPDDCNHSQNSLQVSQVVSVDPVRGSLSHYAAKFFKAWDADPVRDIAIATPHPQWDKDQDPLFKMKGWNADPDCQRPVCPHDDIDIDIDGAPDWDWADEQNDTDTHRPVSLVVQLVVCCQQQQPDPPNVVVSNQPRHVRYPSNSVSLVVLQVLQCQLCVVPDPVNNSQCPPVDPPPPPVPDDPPVVNCVSSVRRGGTIHGRCSCVCVVPDSPDPPPPPPPDDDD